Protein AF-0000000084663552 (afdb_homodimer)

Secondary structure (DSSP, 8-state):
--TTEEES-TT-SEEEEETTTTEEEEE-HHHHHHH-HHHHHHTSTT-STT----TTSPEEEEETTS-HHHHHHHHHHHTT-GGGS-SS--HHHHHHHHHHHHHTT-GGGGHHHHHHTTTT--HHHHHS--HHHHHHHHHHH--/--TTEEES-TT-SEEEEETTTTEEEEE-HHHHHHH-HHHHHHTSTT-STT----TTSPEEEEETTS-HHHHHHHHHHHTT-GGGS-SS--HHHHHHHHHHHHHTT-GGGGHHHHHHHTTT--HHHHHS--HHHHHHHHHHH--

InterPro domains:
  IPR000210 BTB/POZ domain [PF00651] (13-111)
  IPR000210 BTB/POZ domain [PS50097] (12-87)
  IPR000210 BTB/POZ domain [SM00225] (12-121)
  IPR011333 SKP1/BTB/POZ domain superfamily [G3DSA:3.30.710.10] (9-126)
  IPR011333 SKP1/BTB/POZ domain superfamily [SSF54695] (13-111)

Organism: Exserohilum turcicum (strain 28A) (NCBI:txid671987)

Nearest PDB structures (foldseek):
  3hqi-assembly1_A  TM=6.172E-01  e=3.477E-04  Homo sapiens
  2p1q-assembly1_A  TM=5.876E-01  e=6.282E-02  Arabidopsis thaliana
  3m52-assembly1_A  TM=5.667E-01  e=5.918E-02  Homo sapiens
  7kat-assembly1_F  TM=3.211E-01  e=3.873E+00  Saccharomyces cerevisiae BY4741
  3hqi-assembly1_A  TM=6.172E-01  e=4.160E-04  Homo sapiens

Solvent-accessible surface area (backbone atoms only — not comparable to full-atom values): 15600 Å² total; per-residue (Å²): 129,64,98,54,51,46,76,80,25,90,85,30,52,26,29,40,28,23,18,88,83,48,33,31,36,28,31,43,58,66,64,44,33,75,50,10,64,48,43,33,53,56,66,28,88,81,18,65,84,43,52,67,51,49,89,89,50,62,33,70,46,82,34,58,89,41,55,52,69,30,51,44,30,53,52,20,42,64,68,61,36,66,91,52,39,73,60,77,64,50,73,69,51,44,50,45,31,50,53,48,22,60,70,33,52,31,57,68,57,45,33,50,59,36,61,71,41,45,63,72,69,45,71,62,51,74,59,47,81,44,64,64,46,46,49,47,48,47,54,51,61,52,122,128,65,94,54,51,46,76,79,26,90,84,30,51,25,30,41,30,24,18,88,82,48,33,33,35,28,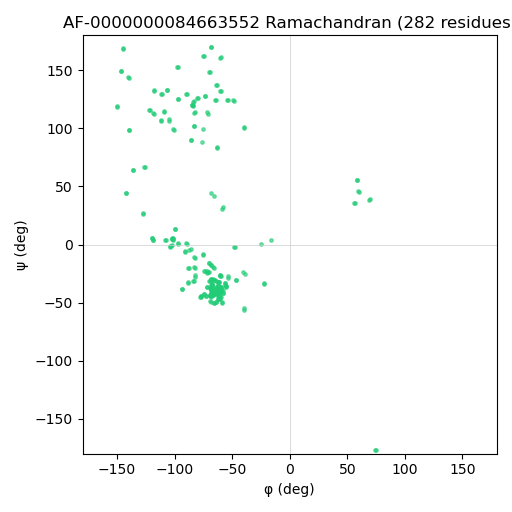30,42,55,66,65,44,34,74,50,10,65,48,42,33,52,57,67,27,89,81,18,66,84,42,52,70,50,49,90,89,52,62,33,71,45,80,33,58,88,42,56,52,70,31,51,43,32,52,52,20,44,62,68,59,37,66,92,53,38,72,61,78,64,50,72,69,51,46,51,46,32,50,53,49,24,60,71,34,52,31,57,68,56,45,35,50,58,35,61,72,42,44,63,72,68,45,71,64,52,74,58,48,84,46,65,64,46,46,50,48,48,47,55,52,60,52,122

Foldseek 3Di:
DPPQEAELDPPAQAWEQAADVRRIYGHHLVLLLVQFVQSVVCCDCPNVQNPVSPVVHRRYDYHHPADPLLVQQQVCLSSVVVVNNDQDDDLVSLVSNLVVCVVRVHLPSCQVSCVVSVNPVPPVQCVPPDVSSVVSCCVSVVD/DPPQEAELDPPAQAWEQAADVRRIYGHHLVLLLVQFVQSVVCCDCPNVQNPVSPVVHRRYDYHHPADPLLVQQQVCLSSVVVVNNDLDDDLVSLVSNLVVCVVRVHLPSCQVSCVVSVNPVPPVQCPPPDVSSVVSCCVSVVD

Radius of gyration: 19.53 Å; Cα contacts (8 Å, |Δi|>4): 468; chains: 2; bounding box: 48×52×44 Å

Sequence (286 aa):
MNANSLVLAPEGDVILVVGGKRFRIHADSLFLKRHSTVFAALLGPNFREGQDLNTSSRKKIPLPNDDPYAMTAICATIYHNFSHIPRNPTTDQVLSIIRHADKYDCYDVLTLPSQVYGWLKSDHLTLGKDPANILAVSYLVRDMNANSLVLAPEGDVILVVGGKRFRIHADSLFLKRHSTVFAALLGPNFREGQDLNTSSRKKIPLPNDDPYAMTAICATIYHNFSHIPRNPTTDQVLSIIRHADKYDCYDVLTLPSQVYGWLKSDHLTLGKDPANILAVSYLVRD

Structure (mmCIF, N/CA/C/O backbone):
data_AF-0000000084663552-model_v1
#
loop_
_entity.id
_entity.type
_entity.pdbx_description
1 polymer 'BTB domain-containing protein'
#
loop_
_atom_site.group_PDB
_atom_site.id
_atom_site.type_symbol
_atom_site.label_atom_id
_atom_site.label_alt_id
_atom_site.label_comp_id
_atom_site.label_asym_id
_atom_site.label_entity_id
_atom_site.label_seq_id
_atom_site.pdbx_PDB_ins_code
_atom_site.Cartn_x
_atom_site.Cartn_y
_atom_site.Cartn_z
_atom_site.occupancy
_atom_site.B_iso_or_equiv
_atom_site.auth_seq_id
_atom_site.auth_comp_id
_atom_site.auth_asym_id
_atom_site.auth_atom_id
_atom_site.pdbx_PDB_model_num
ATOM 1 N N . MET A 1 1 ? -2.205 -19.859 13.047 1 39.88 1 MET A N 1
ATOM 2 C CA . MET A 1 1 ? -2.23 -19.594 11.617 1 39.88 1 MET A CA 1
ATOM 3 C C . MET A 1 1 ? -1.984 -20.875 10.82 1 39.88 1 MET A C 1
ATOM 5 O O . MET A 1 1 ? -1.07 -21.641 11.141 1 39.88 1 MET A O 1
ATOM 9 N N . ASN A 1 2 ? -3 -21.484 10.281 1 52.03 2 ASN A N 1
ATOM 10 C CA . ASN A 1 2 ? -2.855 -22.719 9.5 1 52.03 2 ASN A CA 1
ATOM 11 C C . ASN A 1 2 ? -1.747 -22.594 8.461 1 52.03 2 ASN A C 1
ATOM 13 O O . ASN A 1 2 ? -1.573 -21.531 7.855 1 52.03 2 ASN A O 1
ATOM 17 N N . ALA A 1 3 ? -0.758 -23.469 8.461 1 68.06 3 ALA A N 1
ATOM 18 C CA . ALA A 1 3 ? 0.472 -23.578 7.68 1 68.06 3 ALA A CA 1
ATOM 19 C C . ALA A 1 3 ? 0.196 -23.391 6.191 1 68.06 3 ALA A C 1
ATOM 21 O O . ALA A 1 3 ? 1.101 -23.062 5.422 1 68.06 3 ALA A O 1
ATOM 22 N N . ASN A 1 4 ? -1.113 -23.203 5.883 1 89.94 4 ASN A N 1
ATOM 23 C CA . ASN A 1 4 ? -1.416 -23.156 4.457 1 89.94 4 ASN A CA 1
ATOM 24 C C . ASN A 1 4 ? -2.215 -21.906 4.102 1 89.94 4 ASN A C 1
ATOM 26 O O . ASN A 1 4 ? -3.104 -21.953 3.248 1 89.94 4 ASN A O 1
ATOM 30 N N . SER A 1 5 ? -1.983 -20.859 4.98 1 95.88 5 SER A N 1
ATOM 31 C CA . SER A 1 5 ? -2.766 -19.672 4.645 1 95.88 5 SER A CA 1
ATOM 32 C C . SER A 1 5 ? -2.01 -18.391 4.988 1 95.88 5 SER A C 1
ATOM 34 O O . SER A 1 5 ? -1.115 -18.406 5.836 1 95.88 5 SER A O 1
ATOM 36 N N . LEU A 1 6 ? -2.207 -17.328 4.289 1 97.62 6 LEU A N 1
ATOM 37 C CA . LEU A 1 6 ? -1.836 -15.945 4.594 1 97.62 6 LEU A CA 1
ATOM 38 C C . LEU A 1 6 ? -3.07 -15.109 4.914 1 97.62 6 LEU A C 1
ATOM 40 O O . LEU A 1 6 ? -3.943 -14.93 4.062 1 97.62 6 LEU A O 1
ATOM 44 N N . VAL A 1 7 ? -3.102 -14.664 6.195 1 97.5 7 VAL A N 1
ATOM 45 C CA . VAL A 1 7 ? -4.246 -13.852 6.602 1 97.5 7 VAL A CA 1
ATOM 46 C C . VAL A 1 7 ? -3.852 -12.375 6.613 1 97.5 7 VAL A C 1
ATOM 48 O O . VAL A 1 7 ? -3.236 -11.898 7.57 1 97.5 7 VAL A O 1
ATOM 51 N N . LEU A 1 8 ? -4.176 -11.648 5.594 1 97.56 8 LEU A N 1
ATOM 52 C CA . LEU A 1 8 ? -3.912 -10.219 5.488 1 97.56 8 LEU A CA 1
ATOM 53 C C . LEU A 1 8 ? -5.059 -9.414 6.086 1 97.56 8 LEU A C 1
ATOM 55 O O . LEU A 1 8 ? -4.844 -8.312 6.602 1 97.56 8 LEU A O 1
ATOM 59 N N . ALA A 1 9 ? -6.23 -9.977 5.941 1 96.69 9 ALA A N 1
ATOM 60 C CA . ALA A 1 9 ? -7.449 -9.367 6.473 1 96.69 9 ALA A CA 1
ATOM 61 C C . ALA A 1 9 ? -8.367 -10.422 7.082 1 96.69 9 ALA A C 1
ATOM 63 O O . ALA A 1 9 ? -9.125 -11.086 6.367 1 96.69 9 ALA A O 1
ATOM 64 N N . PRO A 1 10 ? -8.352 -10.586 8.328 1 92.31 10 PRO A N 1
ATOM 65 C CA . PRO A 1 10 ? -9.156 -11.617 8.984 1 92.31 10 PRO A CA 1
ATOM 66 C C . PRO A 1 10 ? -10.648 -11.492 8.664 1 92.31 10 PRO A C 1
ATOM 68 O O . PRO A 1 10 ? -11.328 -12.5 8.492 1 92.31 10 PRO A O 1
ATOM 71 N N . GLU A 1 11 ? -11.125 -10.242 8.523 1 90.5 11 GLU A N 1
ATOM 72 C CA . GLU A 1 11 ? -12.531 -10 8.219 1 90.5 11 GLU A CA 1
ATOM 73 C C . GLU A 1 11 ? -12.742 -9.711 6.734 1 90.5 11 GLU A C 1
ATOM 75 O O . GLU A 1 11 ? -13.773 -9.164 6.34 1 90.5 11 GLU A O 1
ATOM 80 N N . GLY A 1 12 ? -11.719 -10 5.98 1 94.69 12 GLY A N 1
ATOM 81 C CA . GLY A 1 12 ? -11.805 -9.734 4.551 1 94.69 12 GLY A CA 1
ATOM 82 C C . GLY A 1 12 ? -12.93 -10.492 3.875 1 94.69 12 GLY A C 1
ATOM 83 O O . GLY A 1 12 ? -13.398 -11.508 4.391 1 94.69 12 GLY A O 1
ATOM 84 N N . ASP A 1 13 ? -13.352 -10.07 2.713 1 95.12 13 ASP A N 1
ATOM 85 C CA . ASP A 1 13 ? -14.516 -10.625 2.037 1 95.12 13 ASP A CA 1
ATOM 86 C C . ASP A 1 13 ? -14.102 -11.57 0.911 1 95.12 13 ASP A C 1
ATOM 88 O O . ASP A 1 13 ? -14.953 -12.102 0.197 1 95.12 13 ASP A O 1
ATOM 92 N N . VAL A 1 14 ? -12.805 -11.828 0.778 1 96.62 14 VAL A N 1
ATOM 93 C CA . VAL A 1 14 ? -12.375 -12.688 -0.318 1 9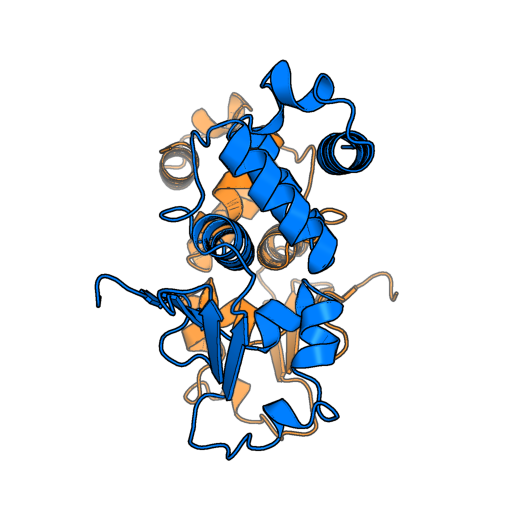6.62 14 VAL A CA 1
ATOM 94 C C . VAL A 1 14 ? -11.266 -13.617 0.162 1 96.62 14 VAL A C 1
ATOM 96 O O . VAL A 1 14 ? -10.453 -13.242 1.013 1 96.62 14 VAL A O 1
ATOM 99 N N . ILE A 1 15 ? -11.258 -14.789 -0.313 1 97 15 ILE A N 1
ATOM 100 C CA . ILE A 1 15 ? -10.164 -15.75 -0.156 1 97 15 ILE A CA 1
ATOM 101 C C . ILE A 1 15 ? -9.656 -16.188 -1.528 1 97 15 ILE A C 1
ATOM 103 O O . ILE A 1 15 ? -10.422 -16.719 -2.338 1 97 15 ILE A O 1
ATOM 107 N N . LEU A 1 16 ? -8.469 -15.875 -1.817 1 97.5 16 LEU A N 1
ATOM 108 C CA . LEU A 1 16 ? -7.816 -16.453 -2.99 1 97.5 16 LEU A CA 1
ATOM 109 C C . LEU A 1 16 ? -7.301 -17.859 -2.697 1 97.5 16 LEU A C 1
ATOM 111 O O . LEU A 1 16 ? -6.613 -18.062 -1.696 1 97.5 16 LEU A O 1
ATOM 115 N N . VAL A 1 17 ? -7.684 -18.781 -3.49 1 97.94 17 VAL A N 1
ATOM 116 C CA . VAL A 1 17 ? -7.199 -20.156 -3.367 1 97.94 17 VAL A CA 1
ATOM 117 C C . VAL A 1 17 ? -6.184 -20.453 -4.473 1 97.94 17 VAL A C 1
ATOM 119 O O . VAL A 1 17 ? -6.559 -20.672 -5.625 1 97.94 17 VAL A O 1
ATOM 122 N N . VAL A 1 18 ? -4.969 -20.516 -4.082 1 98.38 18 VAL A N 1
ATOM 123 C CA . VAL A 1 18 ? -3.883 -20.375 -5.047 1 98.38 18 VAL A CA 1
ATOM 124 C C . VAL A 1 18 ? -3.16 -21.719 -5.211 1 98.38 18 VAL A C 1
ATOM 126 O O . VAL A 1 18 ? -2.77 -22.344 -4.223 1 98.38 18 VAL A O 1
ATOM 129 N N . GLY A 1 19 ? -2.994 -22.125 -6.453 1 97.5 19 GLY A N 1
ATOM 130 C CA . GLY A 1 19 ? -2.125 -23.25 -6.789 1 97.5 19 GLY A CA 1
ATOM 131 C C . GLY A 1 19 ? -2.719 -24.594 -6.422 1 97.5 19 GLY A C 1
ATOM 132 O O . GLY A 1 19 ? -3.859 -24.672 -5.961 1 97.5 19 GLY A O 1
ATOM 133 N N . GLY A 1 20 ? -1.912 -25.625 -6.668 1 94.19 20 GLY A N 1
ATOM 134 C CA . GLY A 1 20 ? -2.332 -27 -6.484 1 94.19 20 GLY A CA 1
ATOM 135 C C . GLY A 1 20 ? -2.572 -27.359 -5.027 1 94.19 20 GLY A C 1
ATOM 136 O O . GLY A 1 20 ? -3.473 -28.141 -4.715 1 94.19 20 GLY A O 1
ATOM 137 N N . LYS A 1 21 ? -1.869 -26.75 -4.148 1 95.12 21 LYS A N 1
ATOM 138 C CA . LYS A 1 21 ? -1.997 -27.062 -2.725 1 95.12 21 LYS A CA 1
ATOM 139 C C . LYS A 1 21 ? -3.078 -26.203 -2.076 1 95.12 21 LYS A C 1
ATOM 141 O O . LYS A 1 21 ? -3.268 -26.234 -0.859 1 95.12 21 LYS A O 1
ATOM 146 N N . ARG A 1 22 ? -3.666 -25.406 -2.855 1 96.62 22 ARG A N 1
ATOM 147 C CA . ARG A 1 22 ? -4.816 -24.609 -2.436 1 96.62 22 ARG A CA 1
ATOM 148 C C . ARG A 1 22 ? -4.453 -23.688 -1.285 1 96.62 22 ARG A C 1
ATOM 150 O O . ARG A 1 22 ? -5.137 -23.656 -0.26 1 96.62 22 ARG A O 1
ATOM 157 N N . PHE A 1 23 ? -3.334 -23.047 -1.407 1 98.12 23 PHE A N 1
ATOM 158 C CA . PHE A 1 23 ? -2.91 -22.016 -0.455 1 98.12 23 PHE A CA 1
ATOM 159 C C . PHE A 1 23 ? -3.92 -20.875 -0.401 1 98.12 23 PHE A C 1
ATOM 161 O O . PHE A 1 23 ? -4.348 -20.375 -1.439 1 98.12 23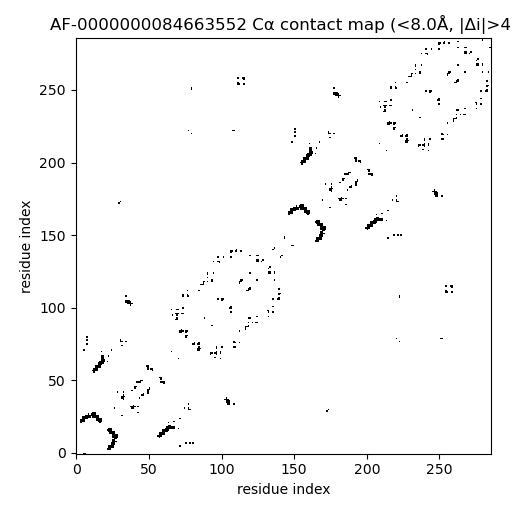 PHE A O 1
ATOM 168 N N . ARG A 1 24 ? -4.301 -20.484 0.806 1 98.12 24 ARG A N 1
ATOM 169 C CA . ARG A 1 24 ? -5.371 -19.5 0.955 1 98.12 24 ARG A CA 1
ATOM 170 C C . ARG A 1 24 ? -4.816 -18.141 1.375 1 98.12 24 ARG A C 1
ATOM 172 O O . ARG A 1 24 ? -3.986 -18.062 2.281 1 98.12 24 ARG A O 1
ATOM 179 N N . ILE A 1 25 ? -5.266 -17.078 0.708 1 98.44 25 ILE A N 1
ATOM 180 C CA . ILE A 1 25 ? -4.957 -15.711 1.074 1 98.44 25 ILE A CA 1
ATOM 181 C C . ILE A 1 25 ? -6.246 -14.961 1.418 1 98.44 25 ILE A C 1
ATOM 183 O O . ILE A 1 25 ? -7.102 -14.758 0.555 1 98.44 25 ILE A O 1
ATOM 187 N N . HIS A 1 26 ? -6.332 -14.633 2.66 1 97.81 26 HIS A N 1
ATOM 188 C CA . HIS A 1 26 ? -7.477 -13.859 3.123 1 97.81 26 HIS A CA 1
ATOM 189 C C . HIS A 1 26 ? -7.254 -12.367 2.904 1 97.81 26 HIS A C 1
ATOM 191 O O . HIS A 1 26 ? -6.285 -11.797 3.414 1 97.81 26 HIS A O 1
ATOM 197 N N . ALA A 1 27 ? -8.125 -11.75 2.117 1 97.94 27 ALA A N 1
ATOM 198 C CA . ALA A 1 27 ? -7.918 -10.359 1.721 1 97.94 27 ALA A CA 1
ATOM 199 C C . ALA A 1 27 ? -9.242 -9.609 1.616 1 97.94 27 ALA A C 1
ATOM 201 O O . ALA A 1 27 ? -10.312 -10.203 1.775 1 97.94 27 ALA A O 1
ATOM 202 N N . ASP A 1 28 ? -9.219 -8.297 1.5 1 96.94 28 ASP A N 1
ATOM 203 C CA . ASP A 1 28 ? -10.352 -7.457 1.141 1 96.94 28 ASP A CA 1
ATOM 204 C C . ASP A 1 28 ? -10.445 -7.273 -0.373 1 96.94 28 ASP A C 1
ATOM 206 O O . ASP A 1 28 ? -9.461 -6.902 -1.02 1 96.94 28 ASP A O 1
ATOM 210 N N . SER A 1 29 ? -11.602 -7.512 -0.929 1 96.5 29 SER A N 1
ATOM 211 C CA . SER A 1 29 ? -11.766 -7.348 -2.369 1 96.5 29 SER A CA 1
ATOM 212 C C . SER A 1 29 ? -11.383 -5.941 -2.812 1 96.5 29 SER A C 1
ATOM 214 O O . SER A 1 29 ? -10.797 -5.762 -3.885 1 96.5 29 SER A O 1
ATOM 216 N N . LEU A 1 30 ? -11.633 -4.969 -1.954 1 96.19 30 LEU A N 1
ATOM 217 C CA . LEU A 1 30 ? -11.375 -3.574 -2.305 1 96.19 30 LEU A CA 1
ATOM 218 C C . LEU A 1 30 ? -9.883 -3.33 -2.51 1 96.19 30 LEU A C 1
ATOM 220 O O . LEU A 1 30 ? -9.492 -2.6 -3.424 1 96.19 30 LEU A O 1
ATOM 224 N N . PHE A 1 31 ? -9.008 -3.906 -1.716 1 97.81 31 PHE A N 1
ATOM 225 C CA . PHE A 1 31 ? -7.566 -3.781 -1.872 1 97.81 31 PHE A CA 1
ATOM 226 C C . PHE A 1 31 ? -7.117 -4.336 -3.219 1 97.81 31 PHE A C 1
ATOM 228 O O . PHE A 1 31 ? -6.324 -3.705 -3.922 1 97.81 31 PHE A O 1
ATOM 235 N N . LEU A 1 32 ? -7.66 -5.453 -3.523 1 97.81 32 LEU A N 1
ATOM 236 C CA . LEU A 1 32 ? -7.27 -6.117 -4.762 1 97.81 32 LEU A CA 1
ATOM 237 C C . LEU A 1 32 ? -7.773 -5.348 -5.977 1 97.81 32 LEU A C 1
ATOM 239 O O . LEU A 1 32 ? -7.027 -5.125 -6.93 1 97.81 32 LEU A O 1
ATOM 243 N N . LYS A 1 33 ? -9.008 -4.887 -5.914 1 96.69 33 LYS A N 1
ATOM 244 C CA . LYS A 1 33 ? -9.609 -4.172 -7.035 1 96.69 33 LYS A CA 1
ATOM 245 C C . LYS A 1 33 ? -8.891 -2.857 -7.309 1 96.69 33 LYS A C 1
ATOM 247 O O . LYS A 1 33 ? -8.781 -2.43 -8.461 1 96.69 33 LYS A O 1
ATOM 252 N N . ARG A 1 34 ? -8.352 -2.252 -6.305 1 96.44 34 ARG A N 1
ATOM 253 C CA . ARG A 1 34 ? -7.707 -0.949 -6.441 1 96.44 34 ARG A CA 1
ATOM 254 C C . ARG A 1 34 ? -6.352 -1.076 -7.133 1 96.44 34 ARG A C 1
ATOM 256 O O . ARG A 1 34 ? -5.879 -0.128 -7.762 1 96.44 34 ARG A O 1
ATOM 263 N N . HIS A 1 35 ? -5.797 -2.266 -7.059 1 97.25 35 HIS A N 1
ATOM 264 C CA . HIS A 1 35 ? -4.414 -2.373 -7.504 1 97.25 35 HIS A CA 1
ATOM 265 C C . HIS A 1 35 ? -4.285 -3.336 -8.68 1 97.25 35 HIS A C 1
ATOM 267 O O . HIS A 1 35 ? -3.182 -3.566 -9.18 1 97.25 35 HIS A O 1
ATOM 273 N N . SER A 1 36 ? -5.375 -3.83 -9.133 1 97.44 36 SER A N 1
ATOM 274 C CA . SER A 1 36 ? -5.367 -4.781 -10.242 1 97.44 36 SER A CA 1
ATOM 275 C C . SER A 1 36 ? -6.645 -4.672 -11.07 1 97.44 36 SER A C 1
ATOM 277 O O . SER A 1 36 ? -7.738 -4.941 -10.57 1 97.44 36 SER A O 1
ATOM 279 N N . THR A 1 37 ? -6.531 -4.348 -12.344 1 96.69 37 THR A N 1
ATOM 280 C CA . THR A 1 37 ? -7.703 -4.301 -13.211 1 96.69 37 THR A CA 1
ATOM 281 C C . THR A 1 37 ? -8.297 -5.691 -13.406 1 96.69 37 THR A C 1
ATOM 283 O O . THR A 1 37 ? -9.5 -5.84 -13.602 1 96.69 37 THR A O 1
ATOM 286 N N . VAL A 1 38 ? -7.426 -6.668 -13.344 1 96.94 38 VAL A N 1
ATOM 287 C CA . VAL A 1 38 ? -7.863 -8.055 -13.484 1 96.94 38 VAL A CA 1
ATOM 288 C C . VAL A 1 38 ? -8.688 -8.461 -12.266 1 96.94 38 VAL A C 1
ATOM 290 O O . VAL A 1 38 ? -9.781 -9.008 -12.406 1 96.94 38 VAL A O 1
ATOM 293 N N . PHE A 1 39 ? -8.25 -8.133 -11.086 1 96.62 39 PHE A N 1
ATOM 294 C CA . PHE A 1 39 ? -9.039 -8.414 -9.898 1 96.62 39 PHE A CA 1
ATOM 295 C C . PHE A 1 39 ? -10.305 -7.562 -9.867 1 96.62 39 PHE A C 1
ATOM 297 O O . PHE A 1 39 ? -11.344 -8.008 -9.383 1 96.62 39 PHE A O 1
ATOM 304 N N . ALA A 1 40 ? -10.203 -6.312 -10.391 1 95.5 40 ALA A N 1
ATOM 305 C CA . ALA A 1 40 ? -11.406 -5.48 -10.469 1 95.5 40 ALA A CA 1
ATOM 306 C C . ALA A 1 40 ? -12.477 -6.145 -11.336 1 95.5 40 ALA A C 1
ATOM 308 O O . ALA A 1 40 ? -13.664 -6.113 -11 1 95.5 40 ALA A O 1
ATOM 309 N N . ALA A 1 41 ? -12.055 -6.785 -12.375 1 93.62 41 ALA A N 1
ATOM 310 C CA . ALA A 1 41 ? -12.977 -7.48 -13.266 1 93.62 41 ALA A CA 1
ATOM 311 C C . ALA A 1 41 ? -13.492 -8.766 -12.625 1 93.62 41 ALA A C 1
ATOM 313 O O . ALA A 1 41 ? -14.688 -9.055 -12.664 1 93.62 41 ALA A O 1
ATOM 314 N N . LEU A 1 42 ? -12.586 -9.57 -11.938 1 90.94 42 LEU A N 1
ATOM 315 C CA . LEU A 1 42 ? -12.914 -10.859 -11.344 1 90.94 42 LEU A CA 1
ATOM 316 C C . LEU A 1 42 ? -13.852 -10.68 -10.156 1 90.94 42 LEU A C 1
ATOM 318 O O . LEU A 1 42 ? -14.68 -11.547 -9.875 1 90.94 42 LEU A O 1
ATOM 322 N N . LEU A 1 43 ? -13.734 -9.547 -9.477 1 91.25 43 LEU A N 1
ATOM 323 C CA . LEU A 1 43 ? -14.477 -9.312 -8.242 1 91.25 43 LEU A CA 1
ATOM 324 C C . LEU A 1 43 ? -15.594 -8.297 -8.461 1 91.25 43 LEU A C 1
ATOM 326 O O . LEU A 1 43 ? -16.203 -7.836 -7.496 1 91.25 43 LEU A O 1
ATOM 330 N N . GLY A 1 44 ? -15.727 -7.914 -9.617 1 84.75 44 GLY A N 1
ATOM 331 C CA . GLY A 1 44 ? -16.781 -6.977 -9.953 1 84.75 44 GLY A CA 1
ATOM 332 C C . GLY A 1 44 ? -18.156 -7.609 -9.977 1 84.75 44 GLY A C 1
ATOM 333 O O . GLY A 1 44 ? -18.297 -8.828 -9.836 1 84.75 44 GLY A O 1
ATOM 334 N N . PRO A 1 45 ? -19.172 -6.742 -9.906 1 73.31 45 PRO A N 1
ATOM 335 C CA . PRO A 1 45 ? -20.562 -7.195 -9.82 1 73.31 45 PRO A CA 1
ATOM 336 C C . PRO A 1 45 ? -20.938 -8.156 -10.945 1 73.31 45 PRO A C 1
ATOM 338 O O . PRO A 1 45 ? -21.812 -9.008 -10.766 1 73.31 45 PRO A O 1
ATOM 341 N N . ASN A 1 46 ? -20.328 -8.047 -11.953 1 64.5 46 ASN A N 1
ATOM 342 C CA . ASN A 1 46 ? -20.703 -8.867 -13.094 1 64.5 46 ASN A CA 1
ATOM 343 C C . ASN A 1 46 ? -20 -10.219 -13.07 1 64.5 46 ASN A C 1
ATOM 345 O O . ASN A 1 46 ? -20.234 -11.062 -13.945 1 64.5 46 ASN A O 1
ATOM 349 N N . PHE A 1 47 ? -19.203 -10.25 -12.133 1 59.84 47 PHE A N 1
ATOM 350 C CA . PHE A 1 47 ? -18.453 -11.5 -12.172 1 59.84 47 PHE A CA 1
ATOM 351 C C . PHE A 1 47 ? -19.234 -12.625 -11.523 1 59.84 47 PHE A C 1
ATOM 353 O O . PHE A 1 47 ? -19.703 -12.5 -10.391 1 59.84 47 PHE A O 1
ATOM 360 N N . ARG A 1 48 ? -19.828 -13.477 -12.297 1 53 48 ARG A N 1
ATOM 361 C CA . ARG A 1 48 ? -20.641 -14.641 -11.969 1 53 48 ARG A CA 1
ATOM 362 C C . ARG A 1 48 ? -20.062 -15.398 -10.773 1 53 48 ARG A C 1
ATOM 364 O O . ARG A 1 48 ? -20.812 -15.859 -9.906 1 53 48 ARG A O 1
ATOM 371 N N . GLU A 1 49 ? -18.891 -15.734 -10.977 1 50.47 49 GLU A N 1
ATOM 372 C CA . GLU A 1 49 ? -18.344 -16.625 -9.961 1 50.47 49 GLU A CA 1
ATOM 373 C C . GLU A 1 49 ? -18.359 -15.969 -8.586 1 50.47 49 GLU A C 1
ATOM 375 O O . GLU A 1 49 ? -18.453 -16.641 -7.562 1 50.47 49 GLU A O 1
ATOM 380 N N . GLY A 1 50 ? -18.312 -14.578 -8.664 1 47.09 50 GLY A N 1
ATOM 381 C CA . GLY A 1 50 ? -18.328 -13.844 -7.41 1 47.09 50 GLY A CA 1
ATOM 382 C C . GLY A 1 50 ? -19.734 -13.641 -6.859 1 47.09 50 GLY A C 1
ATOM 383 O O . GLY A 1 50 ? -19.906 -12.945 -5.859 1 47.09 50 GLY A O 1
ATOM 384 N N . GLN A 1 51 ? -20.672 -13.953 -7.715 1 45.66 51 GLN A N 1
ATOM 385 C CA . GLN A 1 51 ? -22.031 -13.547 -7.395 1 45.66 51 GLN A CA 1
ATOM 386 C C . GLN A 1 51 ? -22.5 -14.156 -6.074 1 45.66 51 GLN A C 1
ATOM 388 O O . GLN A 1 51 ? -23.469 -13.695 -5.484 1 45.66 51 GLN A O 1
ATOM 393 N N . ASP A 1 52 ? -22.047 -15.336 -5.922 1 46.06 52 ASP A N 1
ATOM 394 C CA . ASP A 1 52 ? -22.703 -15.711 -4.672 1 46.06 52 ASP A CA 1
ATOM 395 C C . ASP A 1 52 ? -22.156 -14.891 -3.504 1 46.06 52 ASP A C 1
ATOM 397 O O . ASP A 1 52 ? -21.281 -15.344 -2.773 1 46.06 52 ASP A O 1
ATOM 401 N N . LEU A 1 53 ? -22 -13.578 -3.742 1 46.38 53 LEU A N 1
ATOM 402 C CA . LEU A 1 53 ? -21.656 -12.773 -2.576 1 46.38 53 LEU A CA 1
ATOM 403 C C . LEU A 1 53 ? -22.703 -12.891 -1.488 1 46.38 53 LEU A C 1
ATOM 405 O O . LEU A 1 53 ? -23.609 -12.047 -1.39 1 46.38 53 LEU A O 1
ATOM 409 N N . ASN A 1 54 ? -23.281 -13.852 -1.385 1 44.62 54 ASN A N 1
ATOM 410 C CA . ASN A 1 54 ? -24.078 -13.867 -0.168 1 44.62 54 ASN A CA 1
ATOM 411 C C . ASN A 1 54 ? -23.328 -13.242 1.006 1 44.62 54 ASN A C 1
ATOM 413 O O . ASN A 1 54 ? -22.172 -13.57 1.26 1 44.62 54 ASN A O 1
ATOM 417 N N . THR A 1 55 ? -23.578 -11.953 1.407 1 48.88 55 THR A N 1
ATOM 418 C CA . THR A 1 55 ? -23.109 -11 2.398 1 48.88 55 THR A CA 1
ATOM 419 C C . THR A 1 55 ? -22.453 -11.719 3.574 1 48.88 55 THR A C 1
ATOM 421 O O . THR A 1 55 ? -21.5 -11.211 4.164 1 48.88 55 THR A O 1
ATOM 424 N N . SER A 1 56 ? -22.953 -12.93 3.912 1 56.44 56 SER A N 1
ATOM 425 C CA . SER A 1 56 ? -22.484 -13.594 5.125 1 56.44 56 SER A CA 1
ATOM 426 C C . SER A 1 56 ? -21.234 -14.438 4.848 1 56.44 56 SER A C 1
ATOM 428 O O . SER A 1 56 ? -20.406 -14.648 5.738 1 56.44 56 SER A O 1
ATOM 430 N N . SER A 1 57 ? -20.938 -14.844 3.502 1 71.25 57 SER A N 1
ATOM 431 C CA . SER A 1 57 ? -19.844 -15.789 3.295 1 71.25 57 SER A CA 1
ATOM 432 C C . SER A 1 57 ? -18.734 -15.172 2.443 1 71.25 57 SER A C 1
ATOM 434 O O . SER A 1 57 ? -19.016 -14.367 1.552 1 71.25 57 SER A O 1
ATOM 436 N N . ARG A 1 58 ? -17.516 -15.273 2.777 1 87.75 58 ARG A N 1
ATOM 437 C CA . ARG A 1 58 ? -16.312 -14.859 2.045 1 87.75 58 ARG A CA 1
ATOM 438 C C . ARG A 1 58 ? -16.297 -15.484 0.653 1 87.75 58 ARG A C 1
ATOM 440 O O . ARG A 1 58 ? -16.562 -16.672 0.492 1 87.75 58 ARG A O 1
ATOM 447 N N . LYS A 1 59 ? -16.188 -14.617 -0.442 1 91.88 59 LYS A N 1
ATOM 448 C CA . LYS A 1 59 ? -16.047 -15.086 -1.818 1 91.88 59 LYS A CA 1
ATOM 449 C C . LYS A 1 59 ? -14.719 -15.828 -2.008 1 91.88 59 LYS A C 1
ATOM 451 O O . LYS A 1 59 ? -13.664 -15.328 -1.621 1 91.88 59 LYS A O 1
ATOM 456 N N . LYS A 1 60 ? -14.773 -17.062 -2.48 1 93.69 60 LYS A N 1
ATOM 457 C CA . LYS A 1 60 ? -13.57 -17.828 -2.795 1 93.69 60 LYS A CA 1
ATOM 458 C C . LYS A 1 60 ? -13.242 -17.734 -4.281 1 93.69 60 LYS A C 1
ATOM 460 O O . LYS A 1 60 ? -14.102 -17.969 -5.133 1 93.69 60 LYS A O 1
ATOM 465 N N . ILE A 1 61 ? -12.062 -17.328 -4.648 1 95.62 61 ILE A N 1
ATOM 466 C CA . ILE A 1 61 ? -11.594 -17.219 -6.023 1 95.62 61 ILE A CA 1
ATOM 467 C C . ILE A 1 61 ? -10.5 -18.25 -6.281 1 95.62 61 ILE A C 1
ATOM 469 O O . ILE A 1 61 ? -9.375 -18.094 -5.805 1 95.62 61 ILE A O 1
ATOM 473 N N . PRO A 1 62 ? -10.797 -19.281 -7.023 1 96.06 62 PRO A N 1
ATOM 474 C CA . PRO A 1 62 ? -9.773 -20.281 -7.348 1 96.06 62 PRO A CA 1
ATOM 475 C C . PRO A 1 62 ? -8.758 -19.766 -8.375 1 96.06 62 PRO A C 1
ATOM 477 O O . PRO A 1 62 ? -9.141 -19.219 -9.406 1 96.06 62 PRO A O 1
ATOM 480 N N . LEU A 1 63 ? -7.539 -19.875 -8.062 1 97.69 63 LEU A N 1
ATOM 481 C CA . LEU A 1 63 ? -6.418 -19.578 -8.945 1 97.69 63 LEU A CA 1
ATOM 482 C C . LEU A 1 63 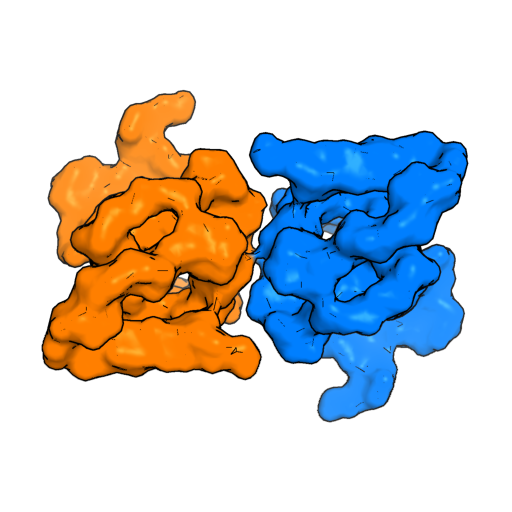? -5.457 -20.75 -9.023 1 97.69 63 LEU A C 1
ATOM 484 O O . LEU A 1 63 ? -4.289 -20.641 -8.648 1 97.69 63 LEU A O 1
ATOM 488 N N . PRO A 1 64 ? -5.945 -21.812 -9.602 1 97.19 64 PRO A N 1
ATOM 489 C CA . PRO A 1 64 ? -5.203 -23.078 -9.516 1 97.19 64 PRO A CA 1
ATOM 490 C C . PRO A 1 64 ? -3.869 -23.031 -10.258 1 97.19 64 PRO A C 1
ATOM 492 O O . PRO A 1 64 ? -2.951 -23.781 -9.93 1 97.19 64 PRO A O 1
ATOM 495 N N . ASN A 1 65 ? -3.662 -22.094 -11.203 1 97.12 65 ASN A N 1
ATOM 496 C CA . ASN A 1 65 ? -2.455 -22.078 -12.023 1 97.12 65 ASN A CA 1
ATOM 497 C C . ASN A 1 65 ? -1.472 -21.016 -11.539 1 97.12 65 ASN A C 1
ATOM 499 O O . ASN A 1 65 ? -0.437 -20.781 -12.172 1 97.12 65 ASN A O 1
ATOM 503 N N . ASP A 1 66 ? -1.848 -20.422 -10.438 1 98.19 66 ASP A N 1
ATOM 504 C CA . ASP A 1 66 ? -0.977 -19.359 -9.953 1 98.19 66 ASP A CA 1
ATOM 505 C C . ASP A 1 66 ? -0.024 -19.875 -8.875 1 98.19 66 ASP A C 1
ATOM 507 O O . ASP A 1 66 ? -0.314 -20.859 -8.203 1 98.19 66 ASP A O 1
ATOM 511 N N . ASP A 1 67 ? 1.094 -19.25 -8.758 1 98.12 67 ASP A N 1
ATOM 512 C CA . ASP A 1 67 ? 2.162 -19.578 -7.812 1 98.12 67 ASP A CA 1
ATOM 513 C C . ASP A 1 67 ? 1.908 -18.938 -6.453 1 98.12 67 ASP A C 1
ATOM 515 O O . ASP A 1 67 ? 1.881 -17.703 -6.336 1 98.12 67 ASP A O 1
ATOM 519 N N . PRO A 1 68 ? 1.79 -19.766 -5.402 1 98.12 68 PRO A N 1
ATOM 520 C CA . PRO A 1 68 ? 1.515 -19.203 -4.078 1 98.12 68 PRO A CA 1
ATOM 521 C C . PRO A 1 68 ? 2.6 -18.234 -3.609 1 98.12 68 PRO A C 1
ATOM 523 O O . PRO A 1 68 ? 2.305 -17.25 -2.92 1 98.12 68 PRO A O 1
ATOM 526 N N . TYR A 1 69 ? 3.83 -18.516 -3.926 1 97.88 69 TYR A N 1
ATOM 527 C CA . TYR A 1 69 ? 4.926 -17.641 -3.518 1 97.88 69 TYR A CA 1
ATOM 528 C C . TYR A 1 69 ? 4.781 -16.25 -4.133 1 97.88 69 TYR A C 1
ATOM 530 O O . TYR A 1 69 ? 4.855 -15.25 -3.43 1 97.88 69 TYR A O 1
ATOM 538 N N . ALA A 1 70 ? 4.504 -16.172 -5.41 1 97.56 70 ALA A N 1
ATOM 539 C CA . ALA A 1 70 ? 4.375 -14.914 -6.141 1 97.56 70 ALA A CA 1
ATOM 540 C C . ALA A 1 70 ? 3.145 -14.133 -5.68 1 97.56 70 ALA A C 1
ATOM 542 O O . ALA A 1 70 ? 3.215 -12.922 -5.453 1 97.56 70 ALA A O 1
ATOM 543 N N . MET A 1 71 ? 2.07 -14.891 -5.523 1 98.56 71 MET A N 1
ATOM 544 C CA . MET A 1 71 ? 0.832 -14.234 -5.117 1 98.56 71 MET A CA 1
ATOM 545 C C . MET A 1 71 ? 0.939 -13.711 -3.688 1 98.56 71 MET A C 1
ATOM 547 O O . MET A 1 71 ? 0.399 -12.648 -3.369 1 98.56 71 MET A O 1
ATOM 551 N N . THR A 1 72 ? 1.647 -14.453 -2.848 1 98.38 72 THR A N 1
ATOM 552 C CA . THR A 1 72 ? 1.911 -13.977 -1.494 1 98.38 72 THR A CA 1
ATOM 553 C C . THR A 1 72 ? 2.701 -12.672 -1.522 1 98.38 72 THR A C 1
ATOM 555 O O . THR A 1 72 ? 2.332 -11.703 -0.854 1 98.38 72 THR A O 1
ATOM 558 N N . ALA A 1 73 ? 3.734 -12.617 -2.311 1 97.88 73 ALA A N 1
ATOM 559 C CA . ALA A 1 73 ? 4.57 -11.422 -2.408 1 97.88 73 ALA A CA 1
ATOM 560 C C . ALA A 1 73 ? 3.762 -10.219 -2.885 1 97.88 73 ALA A C 1
ATOM 562 O O . ALA A 1 73 ? 3.848 -9.133 -2.305 1 97.88 73 ALA A O 1
ATOM 563 N N . ILE A 1 74 ? 2.973 -10.438 -3.877 1 98.19 74 ILE A N 1
ATOM 564 C CA . ILE A 1 74 ? 2.18 -9.375 -4.48 1 98.19 74 ILE A CA 1
ATOM 565 C C . ILE A 1 74 ? 1.144 -8.867 -3.477 1 98.19 74 ILE A C 1
ATOM 567 O O . ILE A 1 74 ? 1.053 -7.668 -3.217 1 98.19 74 ILE A O 1
ATOM 571 N N . CYS A 1 75 ? 0.399 -9.781 -2.873 1 98.62 75 CYS A N 1
ATOM 572 C CA . CYS A 1 75 ? -0.641 -9.391 -1.927 1 98.62 75 CYS A CA 1
ATOM 573 C C . CYS A 1 75 ? -0.034 -8.758 -0.68 1 98.62 75 CYS A C 1
ATOM 575 O O . CYS A 1 75 ? -0.567 -7.781 -0.155 1 98.62 75 CYS A O 1
ATOM 577 N N . ALA A 1 76 ? 1.069 -9.352 -0.231 1 98.06 76 ALA A N 1
ATOM 578 C CA . ALA A 1 76 ? 1.741 -8.773 0.929 1 98.06 76 ALA A CA 1
ATOM 579 C C . ALA A 1 76 ? 2.174 -7.332 0.651 1 98.06 76 ALA A C 1
ATOM 581 O O . ALA A 1 76 ? 2.07 -6.469 1.523 1 98.06 76 ALA A O 1
ATOM 582 N N . THR A 1 77 ? 2.641 -7.07 -0.52 1 97.38 77 THR A N 1
ATOM 583 C CA . THR A 1 77 ? 3.064 -5.727 -0.902 1 97.38 77 THR A CA 1
ATOM 584 C C . THR A 1 77 ? 1.87 -4.777 -0.949 1 97.38 77 THR A C 1
ATOM 586 O O . THR A 1 77 ? 1.943 -3.654 -0.445 1 97.38 77 THR A O 1
ATOM 589 N N . ILE A 1 78 ? 0.794 -5.23 -1.515 1 98.06 78 ILE A N 1
ATOM 590 C CA . ILE A 1 78 ? -0.423 -4.426 -1.58 1 98.06 78 ILE A CA 1
ATOM 591 C C . ILE A 1 78 ? -0.829 -3.988 -0.175 1 98.06 78 ILE A C 1
ATOM 593 O O . ILE A 1 78 ? -1.229 -2.842 0.033 1 98.06 78 ILE A O 1
ATOM 597 N N . TYR A 1 79 ? -0.633 -4.805 0.822 1 97.81 79 TYR A N 1
ATOM 598 C CA . TYR A 1 79 ? -1.097 -4.566 2.184 1 97.81 79 TYR A CA 1
ATOM 599 C C . TYR A 1 79 ? 0.014 -3.979 3.045 1 97.81 79 TYR A C 1
ATOM 601 O O . TYR A 1 79 ? -0.168 -3.764 4.246 1 97.81 79 TYR A O 1
ATOM 609 N N . HIS A 1 80 ? 1.19 -3.75 2.482 1 96.12 80 HIS A N 1
ATOM 610 C CA . HIS A 1 80 ? 2.35 -3.309 3.248 1 96.12 80 HIS A CA 1
ATOM 611 C C . HIS A 1 80 ? 2.66 -4.277 4.387 1 96.12 80 HIS A C 1
ATOM 613 O O . HIS A 1 80 ? 2.992 -3.852 5.496 1 96.12 80 HIS A O 1
ATOM 619 N N . ASN A 1 81 ? 2.445 -5.559 4.137 1 95.75 81 ASN A N 1
ATOM 620 C CA . ASN A 1 81 ? 2.805 -6.59 5.102 1 95.75 81 ASN A CA 1
ATOM 621 C C . ASN A 1 81 ? 4.266 -7.012 4.957 1 95.75 81 ASN A C 1
ATOM 623 O O . ASN A 1 81 ? 4.566 -7.988 4.27 1 95.75 81 ASN A O 1
ATOM 627 N N . PHE A 1 82 ? 5.125 -6.406 5.602 1 91.31 82 PHE A N 1
ATOM 628 C CA . PHE A 1 82 ? 6.562 -6.484 5.367 1 91.31 82 PHE A CA 1
ATOM 629 C C . PHE A 1 82 ? 7.102 -7.848 5.777 1 91.31 82 PHE A C 1
ATOM 631 O O . PHE A 1 82 ? 8.125 -8.305 5.25 1 91.31 82 PHE A O 1
ATOM 638 N N . SER A 1 83 ? 6.398 -8.492 6.664 1 93.12 83 SER A N 1
ATOM 639 C CA . SER A 1 83 ? 6.859 -9.797 7.129 1 93.12 83 SER A CA 1
ATOM 640 C C . SER A 1 83 ? 6.773 -10.844 6.02 1 93.12 83 SER A C 1
ATOM 642 O O . SER A 1 83 ? 7.484 -11.844 6.047 1 93.12 83 SER A O 1
ATOM 644 N N . HIS A 1 84 ? 5.965 -10.516 4.957 1 96.06 84 HIS A N 1
ATOM 645 C CA . HIS A 1 84 ? 5.754 -11.531 3.926 1 96.06 84 HIS A CA 1
ATOM 646 C C . HIS A 1 84 ? 6.246 -11.039 2.568 1 96.06 84 HIS A C 1
ATOM 648 O O . HIS A 1 84 ? 6.051 -11.711 1.554 1 96.06 84 HIS A O 1
ATOM 654 N N . ILE A 1 85 ? 6.859 -9.875 2.551 1 96.44 85 ILE A N 1
ATOM 655 C CA . ILE A 1 85 ? 7.543 -9.43 1.342 1 96.44 85 ILE A CA 1
ATOM 656 C C . ILE A 1 85 ? 8.938 -10.047 1.281 1 96.44 85 ILE A C 1
ATOM 658 O O . ILE A 1 85 ? 9.742 -9.883 2.207 1 96.44 85 ILE A O 1
ATOM 662 N N . PRO A 1 86 ? 9.219 -10.734 0.238 1 95.81 86 PRO A N 1
ATOM 663 C CA . PRO A 1 86 ? 10.516 -11.414 0.184 1 95.81 86 PRO A CA 1
ATOM 664 C C . PRO A 1 86 ? 11.695 -10.445 0.186 1 95.81 86 PRO A C 1
ATOM 666 O O . PRO A 1 86 ? 11.695 -9.477 -0.577 1 95.81 86 PRO A O 1
ATOM 669 N N . ARG A 1 87 ? 12.695 -10.75 0.927 1 93.81 87 ARG A N 1
ATOM 670 C CA . ARG A 1 87 ? 13.867 -9.891 1.038 1 93.81 87 ARG A CA 1
ATOM 671 C C . ARG A 1 87 ? 14.953 -10.305 0.05 1 93.81 87 ARG A C 1
ATOM 673 O O . ARG A 1 87 ? 15.641 -9.453 -0.517 1 93.81 87 ARG A O 1
ATOM 680 N N . ASN A 1 88 ? 15.039 -11.617 -0.078 1 92.38 88 ASN A N 1
ATOM 681 C CA . ASN A 1 88 ? 16.094 -12.164 -0.933 1 92.38 88 ASN A CA 1
ATOM 682 C C . ASN A 1 88 ? 15.555 -13.289 -1.823 1 92.38 88 ASN A C 1
ATOM 684 O O . ASN A 1 88 ? 16.031 -14.422 -1.753 1 92.38 88 ASN A O 1
ATOM 688 N N . PRO A 1 89 ? 14.633 -12.883 -2.684 1 92.88 89 PRO A N 1
ATOM 689 C CA . PRO A 1 89 ? 14.133 -13.914 -3.594 1 92.88 89 PRO A CA 1
ATOM 690 C C . PRO A 1 89 ? 15.172 -14.352 -4.621 1 92.88 89 PRO A C 1
ATOM 692 O O . PRO A 1 89 ? 16.016 -13.555 -5.02 1 92.88 89 PRO A O 1
ATOM 695 N N . THR A 1 90 ? 15.094 -15.594 -5 1 90.62 90 THR A N 1
ATOM 696 C CA . THR A 1 90 ? 15.922 -16.078 -6.102 1 90.62 90 THR A CA 1
ATOM 697 C C . THR A 1 90 ? 15.477 -15.453 -7.422 1 90.62 90 THR A C 1
ATOM 699 O O . THR A 1 90 ? 14.398 -14.852 -7.5 1 90.62 90 THR A O 1
ATOM 702 N N . THR A 1 91 ? 16.266 -15.656 -8.422 1 85.75 91 THR A N 1
ATOM 703 C CA . THR A 1 91 ? 15.938 -15.156 -9.75 1 85.75 91 THR A CA 1
ATOM 704 C C . THR A 1 91 ? 14.625 -15.758 -10.242 1 85.75 91 THR A C 1
ATOM 706 O O . THR A 1 91 ? 13.773 -15.047 -10.773 1 85.75 91 THR A O 1
ATOM 709 N N . ASP A 1 92 ? 14.445 -17.047 -9.984 1 88.5 92 ASP A N 1
ATOM 710 C CA . ASP A 1 92 ? 13.227 -17.734 -10.414 1 88.5 92 ASP A CA 1
ATOM 711 C C . ASP A 1 92 ? 12 -17.172 -9.68 1 88.5 92 ASP A C 1
ATOM 713 O O . ASP A 1 92 ? 10.93 -17.047 -10.273 1 88.5 92 ASP A O 1
ATOM 717 N N . GLN A 1 93 ? 12.188 -16.891 -8.461 1 93 93 GLN A N 1
ATOM 718 C CA . GLN A 1 93 ? 11.109 -16.328 -7.652 1 93 93 GLN A CA 1
ATOM 719 C C . GLN A 1 93 ? 10.734 -14.93 -8.133 1 93 93 GLN A C 1
ATOM 721 O O . GLN A 1 93 ? 9.555 -14.602 -8.242 1 93 93 GLN A O 1
ATOM 726 N N . VAL A 1 94 ? 11.727 -14.141 -8.445 1 92 94 VAL A N 1
ATOM 727 C CA . VAL A 1 94 ? 11.492 -12.789 -8.953 1 92 94 VAL A CA 1
ATOM 728 C C . VAL A 1 94 ? 10.75 -12.859 -10.289 1 92 94 VAL A C 1
ATOM 730 O O . VAL A 1 94 ? 9.789 -12.117 -10.508 1 92 94 VAL A O 1
ATOM 733 N N . LEU A 1 95 ? 11.148 -13.773 -11.102 1 88.81 95 LEU A N 1
ATOM 734 C CA . LEU A 1 95 ? 10.5 -13.93 -12.398 1 88.81 95 LEU A CA 1
ATOM 735 C C . LEU A 1 95 ? 9.047 -14.344 -12.227 1 88.81 95 LEU A C 1
ATOM 737 O O . LEU A 1 95 ? 8.172 -13.844 -12.945 1 88.81 95 LEU A O 1
ATOM 741 N N . SER A 1 96 ? 8.812 -15.188 -11.305 1 92.88 96 SER A N 1
ATOM 742 C CA . SER A 1 96 ? 7.441 -15.594 -11.023 1 92.88 96 SER A CA 1
ATOM 743 C C . SER A 1 96 ? 6.602 -14.422 -10.539 1 92.88 96 SER A C 1
ATOM 745 O O . SER A 1 96 ? 5.461 -14.242 -10.969 1 92.88 96 SER A O 1
ATOM 747 N N . ILE A 1 97 ? 7.168 -13.617 -9.703 1 95.38 97 ILE A N 1
ATOM 748 C CA . ILE A 1 97 ? 6.477 -12.445 -9.18 1 95.38 97 ILE A CA 1
ATOM 749 C C . ILE A 1 97 ? 6.152 -11.477 -10.32 1 95.38 97 ILE A C 1
ATOM 751 O O . ILE A 1 97 ? 5.02 -11.008 -10.438 1 95.38 97 ILE A O 1
ATOM 755 N N . ILE A 1 98 ? 7.082 -11.297 -11.188 1 91 98 ILE A N 1
ATOM 756 C CA . ILE A 1 98 ? 6.922 -10.359 -12.297 1 91 98 ILE A CA 1
ATOM 757 C C . ILE A 1 98 ? 5.844 -10.875 -13.25 1 91 98 ILE A C 1
ATOM 759 O O . ILE A 1 98 ? 4.996 -10.109 -13.703 1 91 98 ILE A O 1
ATOM 763 N N . ARG A 1 99 ? 5.871 -12.102 -13.523 1 92.06 99 ARG A N 1
ATOM 764 C CA . ARG A 1 99 ? 4.883 -12.711 -14.406 1 92.06 99 ARG A CA 1
ATOM 765 C C . ARG A 1 99 ? 3.475 -12.555 -13.844 1 92.06 99 ARG A C 1
ATOM 767 O O . ARG A 1 99 ? 2.533 -12.25 -14.578 1 92.06 99 ARG A O 1
ATOM 774 N N . HIS A 1 100 ? 3.35 -12.742 -12.594 1 96.19 100 HIS A N 1
ATOM 775 C CA . HIS A 1 100 ? 2.041 -12.602 -11.969 1 96.19 100 HIS A CA 1
ATOM 776 C C . HIS A 1 100 ? 1.614 -11.141 -11.898 1 96.19 100 HIS A C 1
ATOM 778 O O . HIS A 1 100 ? 0.427 -10.828 -12.023 1 96.19 100 HIS A O 1
ATOM 784 N N . ALA A 1 101 ? 2.561 -10.281 -11.664 1 95.12 101 ALA A N 1
ATOM 785 C CA . ALA A 1 101 ? 2.24 -8.852 -11.703 1 95.12 101 ALA A CA 1
ATOM 786 C C . ALA A 1 101 ? 1.744 -8.438 -13.086 1 95.12 101 ALA A C 1
ATOM 788 O O . ALA A 1 101 ? 0.846 -7.602 -13.203 1 95.12 101 ALA A O 1
ATOM 789 N N . ASP A 1 102 ? 2.359 -9 -14.086 1 91.75 102 ASP A N 1
ATOM 790 C CA . ASP A 1 102 ? 1.907 -8.766 -15.453 1 91.75 102 ASP A CA 1
ATOM 791 C C . ASP A 1 102 ? 0.497 -9.312 -15.664 1 91.75 102 ASP A C 1
ATOM 793 O O . ASP A 1 102 ? -0.37 -8.617 -16.203 1 91.75 102 ASP A O 1
ATOM 797 N N . LYS A 1 103 ? 0.312 -10.5 -15.266 1 95.31 103 LYS A N 1
ATOM 798 C CA . LYS A 1 103 ? -0.97 -11.18 -15.422 1 95.31 103 LYS A CA 1
ATOM 799 C C . LYS A 1 103 ? -2.092 -10.398 -14.742 1 95.31 103 LYS A C 1
ATOM 801 O O . LYS A 1 103 ? -3.188 -10.273 -15.289 1 95.31 103 LYS A O 1
ATOM 806 N N . TYR A 1 104 ? -1.804 -9.891 -13.594 1 96.88 104 TYR A N 1
ATOM 807 C CA . TYR A 1 104 ? -2.844 -9.25 -12.797 1 96.88 104 TYR A CA 1
ATOM 808 C C . TYR A 1 104 ? -2.768 -7.734 -12.914 1 96.88 104 TYR A C 1
ATOM 810 O O . TYR A 1 104 ? -3.477 -7.016 -12.203 1 96.88 104 TYR A O 1
ATOM 818 N N . ASP A 1 105 ? -1.887 -7.238 -13.734 1 94.69 105 ASP A N 1
ATOM 819 C CA . ASP A 1 105 ? -1.778 -5.812 -14.031 1 94.69 105 ASP A CA 1
ATOM 820 C C . ASP A 1 105 ? -1.528 -5.008 -12.758 1 94.69 105 ASP A C 1
ATOM 822 O O . ASP A 1 105 ? -2.273 -4.074 -12.453 1 94.69 105 ASP A O 1
ATOM 826 N N . CYS A 1 106 ? -0.47 -5.379 -12.039 1 94.75 106 CYS A N 1
ATOM 827 C CA . CYS A 1 106 ? -0.216 -4.691 -10.781 1 94.75 106 CYS A CA 1
ATOM 828 C C . CYS A 1 106 ? 1.278 -4.48 -10.562 1 94.75 106 CYS A C 1
ATOM 830 O O . CYS A 1 106 ? 1.771 -4.602 -9.445 1 94.75 106 CYS A O 1
ATOM 832 N N . TYR A 1 107 ? 1.992 -4.055 -11.57 1 90.5 107 TYR A N 1
ATOM 833 C CA . TYR A 1 107 ? 3.43 -3.822 -11.492 1 90.5 107 TYR A CA 1
ATOM 834 C C . TYR A 1 107 ? 3.748 -2.727 -10.477 1 90.5 107 TYR A C 1
ATOM 836 O O . TYR A 1 107 ? 4.766 -2.791 -9.781 1 90.5 107 TYR A O 1
ATOM 844 N N . ASP A 1 108 ? 2.877 -1.871 -10.398 1 90.5 108 ASP A N 1
ATOM 845 C CA . ASP A 1 108 ? 3.172 -0.645 -9.656 1 90.5 108 ASP A CA 1
ATOM 846 C C . ASP A 1 108 ? 3.455 -0.941 -8.188 1 90.5 108 ASP A C 1
ATOM 848 O O . ASP A 1 108 ? 4.32 -0.31 -7.578 1 90.5 108 ASP A O 1
ATOM 852 N N . VAL A 1 109 ? 2.762 -1.924 -7.676 1 94.38 109 VAL A N 1
ATOM 853 C CA . VAL A 1 109 ? 2.9 -2.164 -6.242 1 94.38 109 VAL A CA 1
ATOM 854 C C . VAL A 1 109 ? 4.285 -2.73 -5.945 1 94.38 109 VAL A C 1
ATOM 856 O O . VAL A 1 109 ? 4.754 -2.68 -4.805 1 94.38 109 VAL A O 1
ATOM 859 N N . LEU A 1 110 ? 5 -3.213 -6.957 1 93.19 110 LEU A N 1
ATOM 860 C CA . LEU A 1 110 ? 6.285 -3.873 -6.75 1 93.19 110 LEU A CA 1
ATOM 861 C C . LEU A 1 110 ? 7.43 -2.871 -6.82 1 93.19 110 LEU A C 1
ATOM 863 O O . LEU A 1 110 ? 8.57 -3.193 -6.465 1 93.19 110 LEU A O 1
ATOM 867 N N . THR A 1 111 ? 7.156 -1.688 -7.148 1 90.69 111 THR A N 1
ATOM 868 C CA . THR A 1 111 ? 8.18 -0.687 -7.418 1 90.69 111 THR A CA 1
ATOM 869 C C . THR A 1 111 ? 9.07 -0.486 -6.195 1 90.69 111 THR A C 1
ATOM 871 O O . THR A 1 111 ? 10.297 -0.639 -6.277 1 90.69 111 THR A O 1
ATOM 874 N N . LEU A 1 112 ? 8.539 -0.282 -5.074 1 91.5 112 LEU 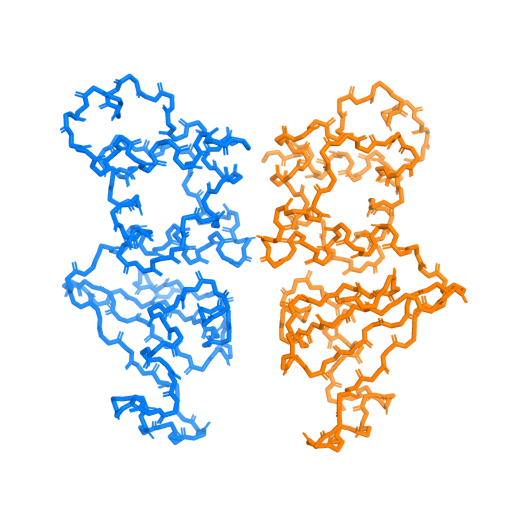A N 1
ATOM 875 C CA . LEU A 1 112 ? 9.336 0.082 -3.906 1 91.5 112 LEU A CA 1
ATOM 876 C C . LEU A 1 112 ? 10.039 -1.14 -3.328 1 91.5 112 LEU A C 1
ATOM 878 O O . LEU A 1 112 ? 11.25 -1.101 -3.074 1 91.5 112 LEU A O 1
ATOM 882 N N . PRO A 1 113 ? 9.367 -2.25 -3.182 1 92.75 113 PRO A N 1
ATOM 883 C CA . PRO A 1 113 ? 10.094 -3.387 -2.611 1 92.75 113 PRO A CA 1
ATOM 884 C C . PRO A 1 113 ? 11.188 -3.908 -3.533 1 92.75 113 PRO A C 1
ATOM 886 O O . PRO A 1 113 ? 12.242 -4.352 -3.061 1 92.75 113 PRO A O 1
ATOM 889 N N . SER A 1 114 ? 10.93 -3.873 -4.836 1 90.94 114 SER A N 1
ATOM 890 C CA . SER A 1 114 ? 11.961 -4.336 -5.758 1 90.94 114 SER A CA 1
ATOM 891 C C . SER A 1 114 ? 13.219 -3.484 -5.648 1 90.94 114 SER A C 1
ATOM 893 O O . SER A 1 114 ? 14.336 -3.992 -5.801 1 90.94 114 SER A O 1
ATOM 895 N N . GLN A 1 115 ? 13.078 -2.23 -5.352 1 88.94 115 GLN A N 1
ATOM 896 C CA . GLN A 1 115 ? 14.219 -1.324 -5.207 1 88.94 115 GLN A CA 1
ATOM 897 C C . GLN A 1 115 ? 14.914 -1.527 -3.863 1 88.94 115 GLN A C 1
ATOM 899 O O . GLN A 1 115 ? 16.141 -1.647 -3.805 1 88.94 115 GLN A O 1
ATOM 904 N N . VAL A 1 116 ? 14.164 -1.629 -2.881 1 90.25 116 VAL A N 1
ATOM 905 C CA . VAL A 1 116 ? 14.719 -1.733 -1.537 1 90.25 116 VAL A CA 1
ATOM 906 C C . VAL A 1 116 ? 15.445 -3.068 -1.38 1 90.25 116 VAL A C 1
ATOM 908 O O . VAL A 1 116 ? 16.547 -3.123 -0.823 1 90.25 116 VAL A O 1
ATOM 911 N N . TYR A 1 117 ? 14.875 -4.098 -1.965 1 90.56 117 TYR A N 1
ATOM 912 C CA . TYR A 1 117 ? 15.414 -5.426 -1.712 1 90.56 117 TYR A CA 1
ATOM 913 C C . TYR A 1 117 ? 16.25 -5.914 -2.896 1 90.56 117 TYR A C 1
ATOM 915 O O . TYR A 1 117 ? 16.734 -7.047 -2.9 1 90.56 117 TYR A O 1
ATOM 923 N N . GLY A 1 118 ? 16.328 -5.129 -3.91 1 88.25 118 GLY A N 1
ATOM 924 C CA . GLY A 1 118 ? 17.234 -5.41 -5.016 1 88.25 118 GLY A CA 1
ATOM 925 C C . GLY A 1 118 ? 16.812 -6.605 -5.844 1 88.25 118 GLY A C 1
ATOM 926 O O . GLY A 1 118 ? 17.625 -7.445 -6.211 1 88.25 118 GLY A O 1
ATOM 927 N N . TRP A 1 119 ? 15.531 -6.73 -6.051 1 87.38 119 TRP A N 1
ATOM 928 C CA . TRP A 1 119 ? 15.008 -7.867 -6.797 1 87.38 119 TRP A CA 1
ATOM 929 C C . TRP A 1 119 ? 15.562 -7.898 -8.211 1 87.38 119 TRP A C 1
ATOM 931 O O . TRP A 1 119 ? 15.734 -8.969 -8.797 1 87.38 119 TRP A O 1
ATOM 941 N N . LEU A 1 120 ? 15.922 -6.73 -8.727 1 79.25 120 LEU A N 1
ATOM 942 C CA . LEU A 1 120 ? 16.25 -6.648 -10.148 1 79.25 120 LEU A CA 1
ATOM 943 C C . LEU A 1 120 ? 17.766 -6.559 -10.344 1 79.25 120 LEU A C 1
ATOM 945 O O . LEU A 1 120 ? 18.234 -6.418 -11.477 1 79.25 120 LEU A O 1
ATOM 949 N N . LYS A 1 121 ? 18.531 -6.535 -9.312 1 74.38 121 LYS A N 1
ATOM 950 C CA . LYS A 1 121 ? 19.984 -6.418 -9.438 1 74.38 121 LYS A CA 1
ATOM 951 C C . LYS A 1 121 ? 20.609 -7.734 -9.891 1 74.38 121 LYS A C 1
ATOM 953 O O . LYS A 1 121 ? 21.781 -7.777 -10.258 1 74.38 121 LYS A O 1
ATOM 958 N N . SER A 1 122 ? 19.797 -8.703 -9.914 1 60.03 122 SER A N 1
ATOM 959 C CA . SER A 1 122 ? 20.406 -9.961 -10.336 1 60.03 122 SER A CA 1
ATOM 960 C C . SER A 1 122 ? 20.734 -9.953 -11.828 1 60.03 122 SER A C 1
ATOM 962 O O . SER A 1 122 ? 19.906 -9.523 -12.641 1 60.03 122 SER A O 1
ATOM 964 N N . ASP A 1 123 ? 21.953 -10 -12.203 1 58.22 123 ASP A N 1
ATOM 965 C CA . ASP A 1 123 ? 22.453 -10.078 -13.57 1 58.22 123 ASP A CA 1
ATOM 966 C C . ASP A 1 123 ? 21.609 -11.023 -14.414 1 58.22 123 ASP A C 1
ATOM 968 O O . ASP A 1 123 ? 21.5 -10.844 -15.633 1 58.22 123 ASP A O 1
ATOM 972 N N . HIS A 1 124 ? 20.953 -11.922 -13.805 1 58.34 124 HIS A N 1
ATOM 973 C CA . HIS A 1 124 ? 20.266 -12.977 -14.539 1 58.34 124 HIS A CA 1
ATOM 974 C C . HIS A 1 124 ? 18.906 -12.516 -15.023 1 58.34 124 HIS A C 1
ATOM 976 O O . HIS A 1 124 ? 18.344 -13.109 -15.945 1 58.34 124 HIS A O 1
ATOM 982 N N . LEU A 1 125 ? 18.375 -11.508 -14.453 1 61.28 125 LEU A N 1
ATOM 983 C CA . LEU A 1 125 ? 17.047 -11.047 -14.875 1 61.28 125 LEU A CA 1
ATOM 984 C C . LEU A 1 125 ? 17.125 -10.359 -16.234 1 61.28 125 LEU A C 1
ATOM 986 O O . LEU A 1 125 ? 16.188 -10.461 -17.031 1 61.28 125 LEU A O 1
ATOM 990 N N . THR A 1 126 ? 18.125 -9.516 -16.391 1 57 126 THR A N 1
ATOM 991 C CA . THR A 1 126 ? 18.281 -8.805 -17.656 1 57 126 THR A CA 1
ATOM 992 C C . THR A 1 126 ? 18.75 -9.75 -18.766 1 57 126 THR A C 1
ATOM 994 O O . THR A 1 126 ? 18.5 -9.5 -19.938 1 57 126 THR A O 1
ATOM 997 N N . LEU A 1 127 ? 19.312 -10.719 -18.25 1 51.25 127 LEU A N 1
ATOM 998 C CA . LEU A 1 127 ? 19.938 -11.555 -19.266 1 51.25 127 LEU A CA 1
ATOM 999 C C . LEU A 1 127 ? 18.922 -12.523 -19.875 1 51.25 127 LEU A C 1
ATOM 1001 O O . LEU A 1 127 ? 19.109 -13.039 -20.969 1 51.25 127 LEU A O 1
ATOM 1005 N N . GLY A 1 128 ? 17.984 -12.891 -19 1 53.22 128 GLY A N 1
ATOM 1006 C CA . GLY A 1 128 ? 17.109 -13.922 -19.531 1 53.22 128 GLY A CA 1
ATOM 1007 C C . GLY A 1 128 ? 16.094 -13.383 -20.516 1 53.22 128 GLY A C 1
ATOM 1008 O O . GLY A 1 128 ? 15.68 -12.227 -20.422 1 53.22 128 GLY A O 1
ATOM 1009 N N . LYS A 1 129 ? 16.375 -13.273 -21.906 1 57.53 129 LYS A N 1
ATOM 1010 C CA . LYS A 1 129 ? 15.859 -12.922 -23.219 1 57.53 129 LYS A CA 1
ATOM 1011 C C . LYS A 1 129 ? 14.336 -12.852 -23.219 1 57.53 129 LYS A C 1
ATOM 1013 O O . LYS A 1 129 ? 13.703 -12.82 -24.266 1 57.53 129 LYS A O 1
ATOM 1018 N N . ASP A 1 130 ? 13.695 -13.039 -22.047 1 61.53 130 ASP A N 1
ATOM 1019 C CA . ASP A 1 130 ? 12.25 -12.953 -22.203 1 61.53 130 ASP A CA 1
ATOM 1020 C C . ASP A 1 130 ? 11.781 -11.5 -22.203 1 61.53 130 ASP A C 1
ATOM 1022 O O . ASP A 1 130 ? 12.023 -10.766 -21.25 1 61.53 130 ASP A O 1
ATOM 1026 N N . PRO A 1 131 ? 11.297 -11.109 -23.312 1 64.56 131 PRO A N 1
ATOM 1027 C CA . PRO A 1 131 ? 10.852 -9.727 -23.469 1 64.56 131 PRO A CA 1
ATOM 1028 C C . PRO A 1 131 ? 9.984 -9.242 -22.312 1 64.56 131 PRO A C 1
ATOM 1030 O O . PRO A 1 131 ? 10.078 -8.078 -21.906 1 64.56 131 PRO A O 1
ATOM 1033 N N . ALA A 1 132 ? 9.297 -10.156 -21.75 1 63.41 132 ALA A N 1
ATOM 1034 C CA . ALA A 1 132 ? 8.445 -9.773 -20.625 1 63.41 132 ALA A CA 1
ATOM 1035 C C . ALA A 1 132 ? 9.281 -9.375 -19.422 1 63.41 132 ALA A C 1
ATOM 1037 O O . ALA A 1 132 ? 8.938 -8.445 -18.688 1 63.41 132 ALA A O 1
ATOM 1038 N N . ASN A 1 133 ? 10.297 -10.062 -19.234 1 68.75 133 ASN A N 1
ATOM 1039 C CA . ASN A 1 133 ? 11.203 -9.742 -18.141 1 68.75 133 ASN A CA 1
ATOM 1040 C C . ASN A 1 133 ? 11.844 -8.367 -18.328 1 68.75 133 ASN A C 1
ATOM 1042 O O . ASN A 1 133 ? 11.953 -7.59 -17.391 1 68.75 133 ASN A O 1
ATOM 1046 N N . ILE A 1 134 ? 12.109 -8.211 -19.609 1 68.12 134 ILE A N 1
ATOM 1047 C CA . ILE A 1 134 ? 12.766 -6.941 -19.906 1 68.12 134 ILE A CA 1
ATOM 1048 C C . ILE A 1 134 ? 11.797 -5.785 -19.672 1 68.12 134 ILE A C 1
ATOM 1050 O O . ILE A 1 134 ? 12.164 -4.777 -19.062 1 68.12 134 ILE A O 1
ATOM 1054 N N . LEU A 1 135 ? 10.633 -5.996 -20.078 1 69.69 135 LEU A N 1
ATOM 1055 C CA . LEU A 1 135 ? 9.641 -4.941 -19.906 1 69.69 135 LEU A CA 1
ATOM 1056 C C . LEU A 1 135 ? 9.352 -4.695 -18.438 1 69.69 135 LEU A C 1
ATOM 1058 O O . LEU A 1 135 ? 9.242 -3.545 -18 1 69.69 135 LEU A O 1
ATOM 1062 N N . ALA A 1 136 ? 9.25 -5.781 -17.797 1 70.06 136 ALA A N 1
ATOM 1063 C CA . ALA A 1 136 ? 8.969 -5.668 -16.359 1 70.06 136 ALA A CA 1
ATOM 1064 C C . ALA A 1 136 ? 10.094 -4.945 -15.633 1 70.06 136 ALA A C 1
ATOM 1066 O O . ALA A 1 136 ? 9.844 -4.062 -14.812 1 70.06 136 ALA A O 1
ATOM 1067 N N . VAL A 1 137 ? 11.258 -5.379 -16.047 1 69.88 137 VAL A N 1
ATOM 1068 C CA . VAL A 1 137 ? 12.422 -4.727 -15.453 1 69.88 137 VAL A CA 1
ATOM 1069 C C . VAL A 1 137 ? 12.414 -3.242 -15.812 1 69.88 137 VAL A C 1
ATOM 1071 O O . VAL A 1 137 ? 12.664 -2.391 -14.953 1 69.88 137 VAL A O 1
ATOM 1074 N N . SER A 1 138 ? 11.953 -3.033 -17.016 1 70.75 138 SER A N 1
ATOM 1075 C CA . SER A 1 138 ? 11.922 -1.641 -17.453 1 70.75 138 SER A CA 1
ATOM 1076 C C . SER A 1 138 ? 10.867 -0.846 -16.688 1 70.75 138 SER A C 1
ATOM 1078 O O . SER A 1 138 ? 11.086 0.32 -16.359 1 70.75 138 SER A O 1
ATOM 1080 N N . TYR A 1 139 ? 9.852 -1.483 -16.453 1 70.12 139 TYR A N 1
ATOM 1081 C CA . TYR A 1 139 ? 8.773 -0.818 -15.734 1 70.12 139 TYR A CA 1
ATOM 1082 C C . TYR A 1 139 ? 9.164 -0.562 -14.281 1 70.12 139 TYR A C 1
ATOM 1084 O O . TYR A 1 139 ? 8.883 0.509 -13.734 1 70.12 139 TYR A O 1
ATOM 1092 N N . LEU A 1 140 ? 9.641 -1.591 -13.758 1 69.5 140 LEU A N 1
ATOM 1093 C CA . LEU A 1 140 ? 9.977 -1.513 -12.336 1 69.5 140 LEU A CA 1
ATOM 1094 C C . LEU A 1 140 ? 11.188 -0.609 -12.109 1 69.5 140 LEU A C 1
ATOM 1096 O O . LEU A 1 140 ? 11.281 0.055 -11.078 1 69.5 140 LEU A O 1
ATOM 1100 N N . VAL A 1 141 ? 12.07 -0.63 -13.156 1 59.81 141 VAL A N 1
ATOM 1101 C CA . VAL A 1 141 ? 13.266 0.195 -13.039 1 59.81 141 VAL A CA 1
ATOM 1102 C C . VAL A 1 141 ? 12.945 1.636 -13.422 1 59.81 141 VAL A C 1
ATOM 1104 O O . VAL A 1 141 ? 13.625 2.568 -12.992 1 59.81 141 VAL A O 1
ATOM 1107 N N . ARG A 1 142 ? 11.938 1.73 -14.289 1 54.31 142 ARG A N 1
ATOM 1108 C CA . ARG A 1 142 ? 11.641 3.09 -14.734 1 54.31 142 ARG A CA 1
ATOM 1109 C C . ARG A 1 142 ? 11.18 3.957 -13.562 1 54.31 142 ARG A C 1
ATOM 1111 O O . ARG A 1 142 ? 10.297 3.564 -12.805 1 54.31 142 ARG A O 1
ATOM 1118 N N . ASP A 1 143 ? 12.07 4.492 -12.805 1 47.94 143 ASP A N 1
ATOM 1119 C CA . ASP A 1 143 ? 11.805 5.516 -11.797 1 47.94 143 ASP A CA 1
ATOM 1120 C C . ASP A 1 143 ? 10.727 6.484 -12.273 1 47.94 143 ASP A C 1
ATOM 1122 O O . ASP A 1 143 ? 10.695 6.867 -13.445 1 47.94 143 ASP A O 1
ATOM 1126 N N . MET B 1 1 ? -9.195 17.766 -11.906 1 39.88 1 MET B N 1
ATOM 1127 C CA . MET B 1 1 ? -8.859 17.547 -10.508 1 39.88 1 MET B CA 1
ATOM 1128 C C . MET B 1 1 ? -8.727 18.859 -9.758 1 39.88 1 MET B C 1
ATOM 1130 O O . MET B 1 1 ? -8.086 19.797 -10.234 1 39.88 1 MET B O 1
ATOM 1134 N N . ASN B 1 2 ? -9.719 19.266 -8.992 1 51.56 2 ASN B N 1
ATOM 1135 C CA . ASN B 1 2 ? -9.688 20.516 -8.234 1 51.56 2 ASN B CA 1
ATOM 1136 C C . ASN B 1 2 ? -8.391 20.656 -7.445 1 51.56 2 ASN B C 1
ATOM 1138 O O . ASN B 1 2 ? -7.863 19.672 -6.926 1 51.56 2 ASN B O 1
ATOM 1142 N N . ALA B 1 3 ? -7.641 21.719 -7.613 1 66.88 3 ALA B N 1
ATOM 1143 C CA . ALA B 1 3 ? -6.328 22.125 -7.109 1 66.88 3 ALA B CA 1
ATOM 1144 C C . ALA B 1 3 ? -6.238 21.922 -5.598 1 66.88 3 ALA B C 1
ATOM 1146 O O . ALA B 1 3 ? -5.145 21.828 -5.039 1 66.88 3 ALA B O 1
ATOM 1147 N N . ASN B 1 4 ? -7.383 21.469 -5.051 1 89.69 4 ASN B N 1
ATOM 1148 C CA . ASN B 1 4 ? -7.359 21.391 -3.592 1 89.69 4 ASN B CA 1
ATOM 1149 C C . ASN B 1 4 ? -7.77 20 -3.102 1 89.69 4 ASN B C 1
ATOM 1151 O O . ASN B 1 4 ? -8.445 19.875 -2.08 1 89.69 4 ASN B O 1
ATOM 1155 N N . SER B 1 5 ? -7.5 19 -4.039 1 95.81 5 SER B N 1
ATOM 1156 C CA . SER B 1 5 ? -7.91 17.688 -3.57 1 95.81 5 SER B CA 1
ATOM 1157 C C . SER B 1 5 ? -6.977 16.594 -4.086 1 95.81 5 SER B C 1
ATOM 1159 O O . SER B 1 5 ? -6.297 16.781 -5.098 1 95.81 5 SER B O 1
ATOM 1161 N N . LEU B 1 6 ? -6.777 15.539 -3.389 1 97.62 6 LEU B N 1
ATOM 1162 C CA . LEU B 1 6 ? -6.176 14.273 -3.791 1 97.62 6 LEU B CA 1
ATOM 1163 C C . LEU B 1 6 ? -7.23 13.172 -3.867 1 97.62 6 LEU B C 1
ATOM 1165 O O . LEU B 1 6 ? -7.852 12.828 -2.857 1 97.62 6 LEU B O 1
ATOM 1169 N N . VAL B 1 7 ? -7.43 12.703 -5.129 1 97.44 7 VAL B N 1
ATOM 1170 C CA . VAL B 1 7 ? -8.414 11.648 -5.309 1 97.44 7 VAL B CA 1
ATOM 1171 C C . VAL B 1 7 ? -7.711 10.297 -5.43 1 97.44 7 VAL B C 1
ATOM 1173 O O . VAL B 1 7 ? -7.211 9.945 -6.5 1 97.44 7 VAL B O 1
ATOM 1176 N N . LEU B 1 8 ? -7.652 9.555 -4.375 1 97.5 8 LEU B N 1
ATOM 1177 C CA . LEU B 1 8 ? -7.055 8.219 -4.355 1 97.5 8 LEU B CA 1
ATOM 1178 C C . LEU B 1 8 ? -8.086 7.156 -4.719 1 97.5 8 LEU B C 1
ATOM 1180 O O . LEU B 1 8 ? -7.738 6.117 -5.285 1 97.5 8 LEU B O 1
ATOM 1184 N N . ALA B 1 9 ? -9.305 7.445 -4.332 1 96.62 9 ALA B N 1
ATOM 1185 C CA . ALA B 1 9 ? -10.438 6.562 -4.613 1 96.62 9 ALA B CA 1
ATOM 1186 C C . ALA B 1 9 ? -11.672 7.363 -4.996 1 96.62 9 ALA B C 1
ATOM 1188 O O . ALA B 1 9 ? -12.391 7.863 -4.129 1 96.62 9 ALA B O 1
ATOM 1189 N N . PRO B 1 10 ? -11.938 7.492 -6.211 1 92.19 10 PRO B N 1
ATOM 1190 C CA . PRO B 1 10 ? -13.07 8.297 -6.668 1 92.19 10 PRO B CA 1
ATOM 1191 C C . PRO B 1 10 ? -14.398 7.859 -6.043 1 92.19 10 PRO B C 1
ATOM 1193 O O . PRO B 1 10 ? -15.242 8.695 -5.719 1 92.19 10 PRO B O 1
ATOM 1196 N N . GLU B 1 11 ? -14.547 6.543 -5.828 1 90.44 11 GLU B N 1
ATOM 1197 C CA . GLU B 1 11 ? -15.766 6.008 -5.246 1 90.44 11 GLU B CA 1
ATOM 1198 C C . GLU B 1 11 ? -15.594 5.723 -3.756 1 90.44 11 GLU B C 1
ATOM 1200 O O . GLU B 1 11 ? -16.375 4.973 -3.164 1 90.44 11 GLU B O 1
ATOM 1205 N N . GLY B 1 12 ? -14.523 6.242 -3.225 1 94.69 12 GLY B N 1
ATOM 1206 C CA . GLY B 1 12 ? -14.258 6.004 -1.815 1 94.69 12 GLY B CA 1
ATOM 1207 C C . GLY B 1 12 ? -15.359 6.508 -0.904 1 94.69 12 GLY B C 1
ATOM 1208 O O . GLY B 1 12 ? -16.141 7.387 -1.287 1 94.69 12 GLY B O 1
ATOM 1209 N N . ASP B 1 13 ? -15.422 6.031 0.306 1 95.12 13 ASP B N 1
ATOM 1210 C CA . ASP B 1 13 ? -16.516 6.328 1.221 1 95.12 13 ASP B CA 1
ATOM 1211 C C . ASP B 1 13 ? -16.109 7.371 2.256 1 95.12 13 ASP B C 1
ATOM 1213 O O . ASP B 1 13 ? -16.891 7.719 3.141 1 95.12 13 ASP B O 1
ATOM 1217 N N . VAL B 1 14 ? -14.906 7.91 2.133 1 96.62 14 VAL B N 1
ATOM 1218 C CA . VAL B 1 14 ? -14.461 8.875 3.133 1 96.62 14 VAL B CA 1
ATOM 1219 C C . VAL B 1 14 ? -13.719 10.016 2.451 1 96.62 14 VAL B C 1
ATOM 1221 O O . VAL B 1 14 ? -13.031 9.812 1.445 1 96.62 14 VAL B O 1
ATOM 1224 N N . ILE B 1 15 ? -13.883 11.18 2.93 1 97 15 ILE B N 1
ATOM 1225 C CA . ILE B 1 15 ? -13.094 12.352 2.57 1 97 15 ILE B CA 1
ATOM 1226 C C . ILE B 1 15 ? -12.422 12.922 3.816 1 97 15 ILE B C 1
ATOM 1228 O O . ILE B 1 15 ? -13.102 13.297 4.777 1 97 15 ILE B O 1
ATOM 1232 N N . LEU B 1 16 ? -11.156 12.898 3.85 1 97.5 16 LEU B N 1
ATOM 1233 C CA . LEU B 1 16 ? -10.422 13.633 4.875 1 97.5 16 LEU B CA 1
ATOM 1234 C C . LEU B 1 16 ? -10.305 15.109 4.508 1 97.5 16 LEU B C 1
ATOM 1236 O O . LEU B 1 16 ? -9.914 15.445 3.389 1 97.5 16 LEU B O 1
ATOM 1240 N N . VAL B 1 17 ? -10.719 15.961 5.395 1 97.94 17 VAL B N 1
ATOM 1241 C CA . VAL B 1 17 ? -10.594 17.406 5.199 1 97.94 17 VAL B CA 1
ATOM 1242 C C . VAL B 1 17 ? -9.469 17.938 6.074 1 97.94 17 VAL B C 1
ATOM 1244 O O . VAL B 1 17 ? -9.641 18.109 7.285 1 97.94 17 VAL B O 1
ATOM 1247 N N . VAL B 1 18 ? -8.398 18.281 5.438 1 98.38 18 VAL B N 1
ATOM 1248 C CA . VAL B 1 18 ? -7.137 18.422 6.156 1 98.38 18 VAL B CA 1
ATOM 1249 C C . VAL B 1 18 ? -6.715 19.891 6.195 1 98.38 18 VAL B C 1
ATOM 1251 O O . VAL B 1 18 ? -6.691 20.562 5.164 1 98.38 18 VAL B O 1
ATOM 1254 N N . GLY B 1 19 ? -6.391 20.359 7.391 1 97.5 19 GLY B N 1
ATOM 1255 C CA . GLY B 1 19 ? -5.746 21.656 7.562 1 97.5 19 GLY B CA 1
ATOM 1256 C C . GLY B 1 19 ? -6.691 22.828 7.367 1 97.5 19 GLY B C 1
ATOM 1257 O O . GLY B 1 19 ? -7.891 22.625 7.16 1 97.5 19 GLY B O 1
ATOM 1258 N N . GLY B 1 20 ? -6.098 24 7.449 1 94.31 20 GLY B N 1
ATOM 1259 C CA . GLY B 1 20 ? -6.848 25.25 7.387 1 94.31 20 GLY B CA 1
ATOM 1260 C C . GLY B 1 20 ? -7.457 25.516 6.023 1 94.31 20 GLY B C 1
ATOM 1261 O O . GLY B 1 20 ? -8.555 26.078 5.922 1 94.31 20 GLY B O 1
ATOM 1262 N N . LYS B 1 21 ? -6.844 25.047 4.992 1 95.19 21 LYS B N 1
ATOM 1263 C CA . LYS B 1 21 ? -7.328 25.281 3.633 1 95.19 21 LYS B CA 1
ATOM 1264 C C . LYS B 1 21 ? -8.297 24.172 3.203 1 95.19 21 LYS B C 1
ATOM 1266 O O . LYS B 1 21 ? -8.734 24.141 2.053 1 95.19 21 LYS B O 1
ATOM 1271 N N . ARG B 1 22 ? -8.523 23.297 4.078 1 96.69 22 ARG B N 1
ATOM 1272 C CA . ARG B 1 22 ? -9.523 22.25 3.889 1 96.69 22 ARG B CA 1
ATOM 1273 C C . ARG B 1 22 ? -9.203 21.406 2.666 1 96.69 22 ARG B C 1
ATOM 1275 O O . ARG B 1 22 ? -10.055 21.203 1.802 1 96.69 22 ARG B O 1
ATOM 1282 N N . PHE B 1 23 ? -7.961 21.016 2.533 1 98.12 23 PHE B N 1
ATOM 1283 C CA . PHE B 1 23 ? -7.523 20.094 1.492 1 98.12 23 PHE B CA 1
ATOM 1284 C C . PHE B 1 23 ? -8.242 18.75 1.623 1 98.12 23 PHE B C 1
ATOM 1286 O O . PHE B 1 23 ? -8.32 18.188 2.717 1 98.12 23 PHE B O 1
ATOM 1293 N N . ARG B 1 24 ? -8.766 18.25 0.511 1 98.12 24 ARG B N 1
ATOM 1294 C CA . ARG B 1 24 ? -9.602 17.047 0.567 1 98.12 24 ARG B CA 1
ATOM 1295 C C . ARG B 1 24 ? -8.859 15.836 0.014 1 98.12 24 ARG B C 1
ATOM 1297 O O . ARG B 1 24 ? -8.242 15.914 -1.05 1 98.12 24 ARG B O 1
ATOM 1304 N N . ILE B 1 25 ? -8.906 14.727 0.741 1 98.44 25 ILE B N 1
ATOM 1305 C CA . ILE B 1 25 ? -8.375 13.445 0.292 1 98.44 25 ILE B CA 1
ATOM 1306 C C . ILE B 1 25 ? -9.5 12.422 0.206 1 98.44 25 ILE B C 1
ATOM 1308 O O . ILE B 1 25 ? -10.094 12.055 1.224 1 98.44 25 ILE B O 1
ATOM 1312 N N . HIS B 1 26 ? -9.773 12.047 -0.998 1 97.81 26 HIS B N 1
ATOM 1313 C CA . HIS B 1 26 ? -10.781 11.023 -1.231 1 97.81 26 HIS B CA 1
ATOM 1314 C C . HIS B 1 26 ? -10.188 9.625 -1.091 1 97.81 26 HIS B C 1
ATOM 1316 O O . HIS B 1 26 ? -9.242 9.273 -1.802 1 97.81 26 HIS B O 1
ATOM 1322 N N . ALA B 1 27 ? -10.719 8.852 -0.151 1 97.94 27 ALA B N 1
ATOM 1323 C CA . ALA B 1 27 ? -10.117 7.555 0.167 1 97.94 27 ALA B CA 1
ATOM 1324 C C . ALA B 1 27 ? -11.195 6.531 0.527 1 97.94 27 ALA B C 1
ATOM 1326 O O . ALA B 1 27 ? -12.375 6.859 0.591 1 97.94 27 ALA B O 1
ATOM 1327 N N . ASP B 1 28 ? -10.852 5.27 0.621 1 96.94 28 ASP B N 1
ATOM 1328 C CA . ASP B 1 28 ? -11.664 4.203 1.188 1 96.94 28 ASP B CA 1
ATOM 1329 C C . ASP B 1 28 ? -11.406 4.043 2.684 1 96.94 28 ASP B C 1
ATOM 1331 O O . ASP B 1 28 ? -10.25 3.92 3.107 1 96.94 28 ASP B O 1
ATOM 1335 N N . SER B 1 29 ? -12.445 4.023 3.463 1 96.5 29 SER B N 1
ATOM 1336 C CA . SER B 1 29 ? -12.273 3.859 4.902 1 96.5 29 SER B CA 1
ATOM 1337 C C . SER B 1 29 ? -11.5 2.586 5.223 1 96.5 29 SER B C 1
ATOM 1339 O O . SER B 1 29 ? -10.688 2.566 6.148 1 96.5 29 SER B O 1
ATOM 1341 N N . LEU B 1 30 ? -11.695 1.566 4.406 1 96.19 30 LEU B N 1
ATOM 1342 C CA . LEU B 1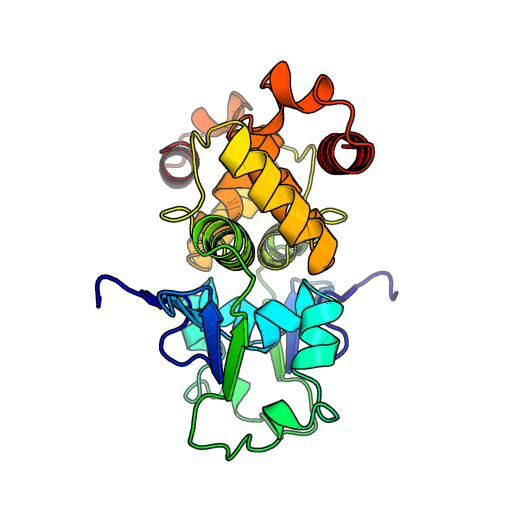 30 ? -11.07 0.276 4.668 1 96.19 30 LEU B CA 1
ATOM 1343 C C . LEU B 1 30 ? -9.555 0.378 4.555 1 96.19 30 LEU B C 1
ATOM 1345 O O . LEU B 1 30 ? -8.828 -0.222 5.352 1 96.19 30 LEU B O 1
ATOM 1349 N N . PHE B 1 31 ? -9.008 1.117 3.609 1 97.81 31 PHE B N 1
ATOM 1350 C CA . PHE B 1 31 ? -7.57 1.325 3.459 1 97.81 31 PHE B CA 1
ATOM 1351 C C . PHE B 1 31 ? -6.988 2.002 4.695 1 97.81 31 PHE B C 1
ATOM 1353 O O . PHE B 1 31 ? -5.949 1.585 5.207 1 97.81 31 PHE B O 1
ATOM 1360 N N . LEU B 1 32 ? -7.699 2.98 5.125 1 97.81 32 LEU B N 1
ATOM 1361 C CA . LEU B 1 32 ? -7.223 3.75 6.27 1 97.81 32 LEU B CA 1
ATOM 1362 C C . LEU B 1 32 ? -7.277 2.918 7.543 1 97.81 32 LEU B C 1
ATOM 1364 O O . LEU B 1 32 ? -6.316 2.893 8.312 1 97.81 32 LEU B O 1
ATOM 1368 N N . LYS B 1 33 ? -8.359 2.186 7.742 1 96.69 33 LYS B N 1
ATOM 1369 C CA . LYS B 1 33 ? -8.547 1.385 8.945 1 96.69 33 LYS B CA 1
ATOM 1370 C C . LYS B 1 33 ? -7.504 0.272 9.039 1 96.69 33 LYS B C 1
ATOM 1372 O O . LYS B 1 33 ? -7.062 -0.088 10.133 1 96.69 33 LYS B O 1
ATOM 1377 N N . ARG B 1 34 ? -7.07 -0.225 7.93 1 96.44 34 ARG B N 1
ATOM 1378 C CA . ARG B 1 34 ? -6.137 -1.348 7.898 1 96.44 34 ARG B CA 1
ATOM 1379 C C . ARG B 1 34 ? -4.734 -0.905 8.297 1 96.44 34 ARG B C 1
ATOM 1381 O O . ARG B 1 34 ? -3.943 -1.707 8.797 1 96.44 34 ARG B O 1
ATOM 1388 N N . HIS B 1 35 ? -4.484 0.385 8.133 1 97.31 35 HIS B N 1
ATOM 1389 C CA . HIS B 1 35 ? -3.096 0.81 8.281 1 97.31 35 HIS B CA 1
ATOM 1390 C C . HIS B 1 35 ? -2.945 1.809 9.422 1 97.31 35 HIS B C 1
ATOM 1392 O O . HIS B 1 35 ? -1.845 2.301 9.68 1 97.31 35 HIS B O 1
ATOM 1398 N N . SER B 1 36 ? -4.004 2.062 10.117 1 97.38 36 SER B N 1
ATOM 1399 C CA . SER B 1 36 ? -3.982 3.02 11.219 1 97.38 36 SER B CA 1
ATOM 1400 C C . SER B 1 36 ? -5 2.65 12.289 1 97.38 36 SER B C 1
ATOM 1402 O O . SER B 1 36 ? -6.207 2.66 12.031 1 97.38 36 SER B O 1
ATOM 1404 N N . THR B 1 37 ? -4.559 2.377 13.5 1 96.69 37 THR B N 1
ATOM 1405 C CA . THR B 1 37 ? -5.477 2.088 14.594 1 96.69 37 THR B CA 1
ATOM 1406 C C . THR B 1 37 ? -6.312 3.318 14.938 1 96.69 37 THR B C 1
ATOM 1408 O O . THR B 1 37 ? -7.457 3.193 15.383 1 96.69 37 THR B O 1
ATOM 1411 N N . VAL B 1 38 ? -5.719 4.465 14.719 1 96.94 38 VAL B N 1
ATOM 1412 C CA . VAL B 1 38 ? -6.418 5.719 14.984 1 96.94 38 VAL B CA 1
ATOM 1413 C C . VAL B 1 38 ? -7.547 5.898 13.969 1 96.94 38 VAL B C 1
ATOM 1415 O O . VAL B 1 38 ? -8.688 6.191 14.352 1 96.94 38 VAL B O 1
ATOM 1418 N N . PHE B 1 39 ? -7.297 5.648 12.711 1 96.62 39 PHE B N 1
ATOM 1419 C CA . PHE B 1 39 ? -8.359 5.719 11.719 1 96.62 39 PHE B CA 1
ATOM 1420 C C . PHE B 1 39 ? -9.375 4.602 11.938 1 96.62 39 PHE B C 1
ATOM 1422 O O . PHE B 1 39 ? -10.57 4.789 11.688 1 96.62 39 PHE B O 1
ATOM 1429 N N . ALA B 1 40 ? -8.898 3.42 12.398 1 95.44 40 ALA B N 1
ATOM 1430 C CA . ALA B 1 40 ? -9.836 2.346 12.711 1 95.44 40 ALA B CA 1
ATOM 1431 C C . ALA B 1 40 ? -10.828 2.773 13.789 1 95.44 40 ALA B C 1
ATOM 1433 O O . ALA B 1 40 ? -12.016 2.467 13.711 1 95.44 40 ALA B O 1
ATOM 1434 N N . ALA B 1 41 ? -10.359 3.52 14.734 1 93.62 41 ALA B N 1
ATOM 1435 C CA . ALA B 1 41 ? -11.211 4.016 15.82 1 93.62 41 ALA B CA 1
ATOM 1436 C C . ALA B 1 41 ? -12.117 5.141 15.328 1 93.62 41 ALA B C 1
ATOM 1438 O O . ALA B 1 41 ? -13.312 5.152 15.625 1 93.62 41 ALA B O 1
ATOM 1439 N N . LEU B 1 42 ? -11.57 6.102 14.492 1 90.88 42 LEU B N 1
ATOM 1440 C CA . LEU B 1 42 ? -12.297 7.27 14.008 1 90.88 42 LEU B CA 1
ATOM 1441 C C . LEU B 1 42 ? -13.398 6.859 13.039 1 90.88 42 LEU B C 1
ATOM 1443 O O . LEU B 1 42 ? -14.438 7.512 12.961 1 90.88 42 LEU B O 1
ATOM 1447 N N . LEU B 1 43 ? -13.18 5.754 12.32 1 91.25 43 LEU B N 1
ATOM 1448 C CA . LEU B 1 43 ? -14.094 5.336 11.266 1 91.25 43 LEU B CA 1
ATOM 1449 C C . LEU B 1 43 ? -14.883 4.102 11.68 1 91.25 43 LEU B C 1
ATOM 1451 O O . LEU B 1 43 ? -15.57 3.492 10.859 1 91.25 43 LEU B O 1
ATOM 1455 N N . GLY B 1 44 ? -14.68 3.73 12.836 1 84.62 44 GLY B N 1
ATOM 1456 C CA . GLY B 1 44 ? -15.406 2.588 13.359 1 84.62 44 GLY B CA 1
ATOM 1457 C C . GLY B 1 44 ? -16.844 2.904 13.695 1 84.62 44 GLY B C 1
ATOM 1458 O O . GLY B 1 44 ? -17.266 4.059 13.609 1 84.62 44 GLY B O 1
ATOM 1459 N N . PRO B 1 45 ? -17.625 1.837 13.812 1 73 45 PRO B N 1
ATOM 1460 C CA . PRO B 1 45 ? -19.078 1.971 14.039 1 73 45 PRO B CA 1
ATOM 1461 C C . PRO B 1 45 ? -19.406 2.857 15.234 1 73 45 PRO B C 1
ATOM 1463 O O . PRO B 1 45 ? -20.469 3.492 15.266 1 73 45 PRO B O 1
ATOM 1466 N N . ASN B 1 46 ? -18.594 2.891 16.109 1 63.62 46 ASN B N 1
ATOM 1467 C CA . ASN B 1 46 ? -18.906 3.639 17.312 1 63.62 46 ASN B CA 1
ATOM 1468 C C . ASN B 1 46 ? -18.547 5.117 17.172 1 63.62 46 ASN B C 1
ATOM 1470 O O . ASN B 1 46 ? -18.766 5.906 18.094 1 63.62 46 ASN B O 1
ATOM 1474 N N . PHE B 1 47 ? -18 5.301 16.094 1 59.44 47 PHE B N 1
ATOM 1475 C CA . PHE B 1 47 ? -17.562 6.688 16 1 59.44 47 PHE B CA 1
ATOM 1476 C C . PHE B 1 47 ? -18.703 7.586 15.539 1 59.44 47 PHE B C 1
ATOM 1478 O O . PHE B 1 47 ? -19.328 7.312 14.516 1 59.44 47 PHE B O 1
ATOM 1485 N N . ARG B 1 48 ? -19.297 8.289 16.422 1 52.31 48 ARG B N 1
ATOM 1486 C CA . ARG B 1 48 ? -20.406 9.234 16.281 1 52.31 48 ARG B CA 1
ATOM 1487 C C . ARG B 1 48 ? -20.25 10.062 15.016 1 52.31 48 ARG B C 1
ATOM 1489 O O . ARG B 1 48 ? -21.25 10.344 14.328 1 52.31 48 ARG B O 1
ATOM 1496 N N . GLU B 1 49 ? -19.156 10.633 14.984 1 50.31 49 GLU B N 1
ATOM 1497 C CA . GLU B 1 49 ? -19.047 11.609 13.898 1 50.31 49 GLU B CA 1
ATOM 1498 C C . GLU B 1 49 ? -19.219 10.938 12.539 1 50.31 49 GLU B C 1
ATOM 1500 O O . GLU B 1 49 ? -19.672 11.57 11.578 1 50.31 49 GLU B O 1
ATOM 1505 N N . GLY B 1 50 ? -18.859 9.57 12.562 1 46.91 50 GLY B N 1
ATOM 1506 C CA . GLY B 1 50 ? -19.016 8.828 11.32 1 46.91 50 GLY B CA 1
ATOM 1507 C C . GLY B 1 50 ? -20.422 8.336 11.086 1 46.91 50 GLY B C 1
ATOM 1508 O O . GLY B 1 50 ? -20.672 7.598 10.125 1 46.91 50 GLY B O 1
ATOM 1509 N N . GLN B 1 51 ? -21.203 8.453 12.133 1 45.69 51 GLN B N 1
ATOM 1510 C CA . GLN B 1 51 ? -22.484 7.766 12.102 1 45.69 51 GLN B CA 1
ATOM 1511 C C . GLN B 1 51 ? -23.328 8.219 10.906 1 45.69 51 GLN B C 1
ATOM 1513 O O . GLN B 1 51 ? -24.281 7.543 10.523 1 45.69 51 GLN B O 1
ATOM 1518 N N . ASP B 1 52 ? -23.219 9.461 10.695 1 46.03 52 ASP B N 1
ATOM 1519 C CA . ASP B 1 52 ? -24.172 9.648 9.609 1 46.03 52 ASP B CA 1
ATOM 1520 C C . ASP B 1 52 ? -23.719 8.93 8.344 1 46.03 52 ASP B C 1
ATOM 1522 O O . ASP B 1 52 ? -23.141 9.555 7.445 1 46.03 52 ASP B O 1
ATOM 1526 N N . LEU B 1 53 ? -23.203 7.703 8.539 1 46.22 53 LEU B N 1
ATOM 1527 C CA . LEU B 1 53 ? -22.906 6.965 7.312 1 46.22 53 LEU B CA 1
ATOM 1528 C C . LEU B 1 53 ? -24.156 6.801 6.461 1 46.22 53 LEU B C 1
ATOM 1530 O O . LEU B 1 53 ? -24.828 5.77 6.535 1 46.22 53 LEU B O 1
ATOM 1534 N N . ASN B 1 54 ? -24.953 7.602 6.473 1 44.38 54 ASN B N 1
ATOM 1535 C CA . ASN B 1 54 ? -25.969 7.398 5.445 1 44.38 54 ASN B CA 1
ATOM 1536 C C . ASN B 1 54 ? -25.344 6.922 4.133 1 44.38 54 ASN B C 1
ATOM 1538 O O . ASN B 1 54 ? -24.344 7.488 3.672 1 44.38 54 ASN B O 1
ATOM 1542 N N . THR B 1 55 ? -25.375 5.605 3.738 1 48.72 55 THR B N 1
ATOM 1543 C CA . THR B 1 55 ? -24.906 4.758 2.646 1 48.72 55 THR B CA 1
ATOM 1544 C C . THR B 1 55 ? -24.656 5.582 1.387 1 48.72 55 THR B C 1
ATOM 1546 O O . THR B 1 55 ? -23.766 5.277 0.605 1 48.72 55 THR B O 1
ATOM 1549 N N . SER B 1 56 ? -25.469 6.645 1.168 1 56.28 56 SER B N 1
ATOM 1550 C CA . SER B 1 56 ? -25.406 7.359 -0.101 1 56.28 56 SER B CA 1
ATOM 1551 C C . SER B 1 56 ? -24.359 8.461 -0.055 1 56.28 56 SER B C 1
ATOM 1553 O O . SER B 1 56 ? -23.781 8.828 -1.086 1 56.28 56 SER B O 1
ATOM 1555 N N . SER B 1 57 ? -23.891 8.977 1.2 1 70.81 57 SER B N 1
ATOM 1556 C CA . SER B 1 57 ? -23.016 10.148 1.205 1 70.81 57 SER B CA 1
ATOM 1557 C C . SER B 1 57 ? -21.656 9.82 1.8 1 70.81 57 SER B C 1
ATOM 1559 O O . SER B 1 57 ? -21.547 9 2.717 1 70.81 57 SER B O 1
ATOM 1561 N N . ARG B 1 58 ? -20.562 10.164 1.226 1 87.62 58 ARG B N 1
ATOM 1562 C CA . ARG B 1 58 ? -19.188 10.047 1.688 1 87.62 58 ARG B CA 1
ATOM 1563 C C . ARG B 1 58 ? -19.016 10.695 3.057 1 87.62 58 ARG B C 1
ATOM 1565 O O . ARG B 1 58 ? -19.516 11.797 3.293 1 87.62 58 ARG B O 1
ATOM 1572 N N . LYS B 1 59 ? -18.5 9.906 4.082 1 91.81 59 LYS B N 1
ATOM 1573 C CA . LYS B 1 59 ? -18.188 10.43 5.406 1 91.81 59 LYS B CA 1
ATOM 1574 C C . LYS B 1 59 ? -17.062 11.461 5.332 1 91.81 59 LYS B C 1
ATOM 1576 O O . LYS B 1 59 ? -16.016 11.203 4.723 1 91.81 59 LYS B O 1
ATOM 1581 N N . LYS B 1 60 ? -17.297 12.656 5.84 1 93.69 60 LYS B N 1
ATOM 1582 C CA . LYS B 1 60 ? -16.25 13.68 5.914 1 93.69 60 LYS B CA 1
ATOM 1583 C C . LYS B 1 60 ? -15.609 13.711 7.297 1 93.69 60 LYS B C 1
ATOM 1585 O O . LYS B 1 60 ? -16.312 13.773 8.312 1 93.69 60 LYS B O 1
ATOM 1590 N N . ILE B 1 61 ? -14.32 13.586 7.402 1 95.62 61 ILE B N 1
ATOM 1591 C CA . ILE B 1 61 ? -13.562 13.617 8.648 1 95.62 61 ILE B CA 1
ATOM 1592 C C . ILE B 1 61 ? -12.703 14.875 8.695 1 95.62 61 ILE B C 1
ATOM 1594 O O . ILE B 1 61 ? -11.688 14.969 7.992 1 95.62 61 ILE B O 1
ATOM 1598 N N . PRO B 1 62 ? -13.062 15.844 9.5 1 96.12 62 PRO B N 1
ATOM 1599 C CA . PRO B 1 62 ? -12.25 17.047 9.617 1 96.12 62 PRO B CA 1
ATOM 1600 C C . PRO B 1 62 ? -10.961 16.812 10.406 1 96.12 62 PRO B C 1
ATOM 1602 O O . PRO B 1 62 ? -10.984 16.219 11.484 1 96.12 62 PRO B O 1
ATOM 1605 N N . LEU B 1 63 ? -9.883 17.172 9.852 1 97.69 63 LEU B N 1
ATOM 1606 C CA . LEU B 1 63 ? -8.562 17.156 10.477 1 97.69 63 LEU B CA 1
ATOM 1607 C C . LEU B 1 63 ? -7.898 18.531 10.383 1 97.69 63 LEU B C 1
ATOM 1609 O O . LEU B 1 63 ? -6.84 18.672 9.766 1 97.69 63 LEU B O 1
ATOM 1613 N N . PRO B 1 64 ? -8.484 19.469 11.07 1 97.19 64 PRO B N 1
ATOM 1614 C CA . PRO B 1 64 ? -8.078 20.859 10.867 1 97.19 64 PRO B CA 1
ATOM 1615 C C . PRO B 1 64 ? -6.645 21.125 11.312 1 97.19 64 PRO B C 1
ATOM 1617 O O . PRO B 1 64 ? -6.008 22.062 10.812 1 97.19 64 PRO B O 1
ATOM 1620 N N . ASN B 1 65 ? -6.051 20.297 12.172 1 97.06 65 ASN B N 1
ATOM 1621 C CA . ASN B 1 65 ? -4.727 20.562 12.719 1 97.06 65 ASN B CA 1
ATOM 1622 C C . ASN B 1 65 ? -3.648 19.734 12.023 1 97.06 65 ASN B C 1
ATOM 1624 O O . ASN B 1 65 ? -2.484 19.766 12.422 1 97.06 65 ASN B O 1
ATOM 1628 N N . ASP B 1 66 ? -4.098 19.047 11.008 1 98.19 66 ASP B N 1
ATOM 1629 C CA . ASP B 1 66 ? -3.129 18.188 10.336 1 98.19 66 ASP B CA 1
ATOM 1630 C C . ASP B 1 66 ? -2.559 18.875 9.094 1 98.19 66 ASP B C 1
ATOM 1632 O O . ASP B 1 66 ? -3.197 19.75 8.516 1 98.19 66 ASP B O 1
ATOM 1636 N N . ASP B 1 67 ? -1.384 18.531 8.727 1 98.12 67 ASP B N 1
ATOM 1637 C CA . ASP B 1 67 ? -0.633 19.062 7.594 1 98.12 67 ASP B CA 1
ATOM 1638 C C . ASP B 1 67 ? -1.01 18.344 6.301 1 98.12 67 ASP B C 1
ATOM 1640 O O . ASP B 1 67 ? -0.785 17.141 6.168 1 98.12 67 ASP B O 1
ATOM 1644 N N . PRO B 1 68 ? -1.52 19.094 5.312 1 98.12 68 PRO B N 1
ATOM 1645 C CA . PRO B 1 68 ? -1.926 18.438 4.059 1 98.12 68 PRO B CA 1
ATOM 1646 C C . PRO B 1 68 ? -0.77 17.734 3.361 1 98.12 68 PRO B C 1
ATOM 1648 O O . PRO B 1 68 ? -0.972 16.688 2.729 1 98.12 68 PRO B O 1
ATOM 1651 N N . TYR B 1 69 ? 0.403 18.297 3.422 1 97.88 69 TYR B N 1
ATOM 1652 C CA . TYR B 1 69 ? 1.56 17.688 2.777 1 97.88 69 TYR B CA 1
ATOM 1653 C C . TYR B 1 69 ? 1.859 16.312 3.381 1 97.88 69 TYR B C 1
ATOM 1655 O O . TYR B 1 69 ? 2.016 15.336 2.656 1 97.88 69 TYR B O 1
ATOM 1663 N N . ALA B 1 70 ? 1.868 16.203 4.688 1 97.56 70 ALA B N 1
ATOM 1664 C CA . ALA B 1 70 ? 2.18 14.969 5.398 1 97.56 70 ALA B CA 1
ATOM 1665 C C . ALA B 1 70 ? 1.088 13.922 5.188 1 97.56 70 ALA B C 1
ATOM 1667 O O . ALA B 1 70 ? 1.381 12.75 4.926 1 97.56 70 ALA B O 1
ATOM 1668 N N . MET B 1 71 ? -0.14 14.414 5.27 1 98.56 71 MET B N 1
ATOM 1669 C CA . MET B 1 71 ? -1.254 13.484 5.113 1 98.56 71 MET B CA 1
ATOM 1670 C C . MET B 1 71 ? -1.329 12.961 3.686 1 98.56 71 MET B C 1
ATOM 1672 O O . MET B 1 71 ? -1.672 11.797 3.465 1 98.56 71 MET B O 1
ATOM 1676 N N . THR B 1 72 ? -0.992 13.82 2.732 1 98.31 72 THR B N 1
ATOM 1677 C CA . THR B 1 72 ? -0.914 13.375 1.345 1 98.31 72 THR B CA 1
ATOM 1678 C C . THR B 1 72 ? 0.139 12.281 1.184 1 98.31 72 THR B C 1
ATOM 1680 O O . THR B 1 72 ? -0.131 11.242 0.587 1 98.31 72 THR B O 1
ATOM 1683 N N . ALA B 1 73 ? 1.299 12.484 1.733 1 97.88 73 ALA B N 1
ATOM 1684 C CA . ALA B 1 73 ? 2.385 11.508 1.633 1 97.88 73 ALA B CA 1
ATOM 1685 C C . ALA B 1 73 ? 1.981 10.172 2.242 1 97.88 73 ALA B C 1
ATOM 1687 O O . ALA B 1 73 ? 2.186 9.117 1.633 1 97.88 73 ALA B O 1
ATOM 1688 N N . ILE B 1 74 ? 1.383 10.242 3.383 1 98.19 74 ILE B N 1
ATOM 1689 C CA . ILE B 1 74 ? 0.992 9.039 4.113 1 98.19 74 ILE B CA 1
ATOM 1690 C C . ILE B 1 74 ? -0.089 8.289 3.334 1 98.19 74 ILE B C 1
ATOM 1692 O O . ILE B 1 74 ? 0.043 7.094 3.072 1 98.19 74 ILE B O 1
ATOM 1696 N N . CYS B 1 75 ? -1.135 8.992 2.916 1 98.62 75 CYS B N 1
ATOM 1697 C CA . CYS B 1 75 ? -2.232 8.352 2.197 1 98.62 75 CYS B CA 1
ATOM 1698 C C . CYS B 1 75 ? -1.77 7.836 0.841 1 98.62 75 CYS B C 1
ATOM 1700 O O . CYS B 1 75 ? -2.164 6.746 0.419 1 98.62 75 CYS B O 1
ATOM 1702 N N . ALA B 1 76 ? -0.943 8.656 0.187 1 98.06 76 ALA B N 1
ATOM 1703 C CA . ALA B 1 76 ? -0.414 8.211 -1.1 1 98.06 76 ALA B CA 1
ATOM 1704 C C . ALA B 1 76 ? 0.38 6.914 -0.948 1 98.06 76 ALA B C 1
ATOM 1706 O O . ALA B 1 76 ? 0.294 6.023 -1.797 1 98.06 76 ALA B O 1
ATOM 1707 N N . THR B 1 77 ? 1.126 6.789 0.097 1 97.44 77 THR B N 1
ATOM 1708 C CA . THR B 1 77 ? 1.909 5.586 0.354 1 97.44 77 THR B CA 1
ATOM 1709 C C . THR B 1 77 ? 0.997 4.395 0.632 1 97.44 77 THR B C 1
ATOM 1711 O O . THR B 1 77 ? 1.213 3.303 0.101 1 97.44 77 THR B O 1
ATOM 1714 N N . ILE B 1 78 ? -0.018 4.605 1.422 1 98.06 78 ILE B N 1
ATOM 1715 C CA . ILE B 1 78 ? -0.981 3.553 1.726 1 98.06 78 ILE B CA 1
ATOM 1716 C C . ILE B 1 78 ? -1.559 2.992 0.428 1 98.06 78 ILE B C 1
ATOM 1718 O O . ILE B 1 78 ? -1.723 1.777 0.288 1 98.06 78 ILE B O 1
ATOM 1722 N N . TYR B 1 79 ? -1.769 3.801 -0.566 1 97.75 79 TYR B N 1
ATOM 1723 C CA . TYR B 1 79 ? -2.438 3.424 -1.806 1 97.75 79 TYR B CA 1
ATOM 1724 C C . TYR B 1 79 ? -1.425 3.072 -2.889 1 97.75 79 TYR B C 1
ATOM 1726 O O . TYR B 1 79 ? -1.799 2.781 -4.027 1 97.75 79 TYR B O 1
ATOM 1734 N N . HIS B 1 80 ? -0.136 3.135 -2.592 1 96.06 80 HIS B N 1
ATOM 1735 C CA . HIS B 1 80 ? 0.912 2.941 -3.588 1 96.06 80 HIS B CA 1
ATOM 1736 C C . HIS B 1 80 ? 0.757 3.918 -4.746 1 96.06 80 HIS B C 1
ATOM 1738 O O . HIS B 1 80 ? 0.943 3.547 -5.906 1 96.06 80 HIS B O 1
ATOM 1744 N N . ASN B 1 81 ? 0.313 5.129 -4.43 1 95.5 81 ASN B N 1
ATOM 1745 C CA . ASN B 1 81 ? 0.228 6.188 -5.43 1 95.5 81 ASN B CA 1
ATOM 1746 C C . ASN B 1 81 ? 1.554 6.926 -5.578 1 95.5 81 ASN B C 1
ATOM 1748 O O . ASN B 1 81 ? 1.763 7.965 -4.953 1 95.5 81 ASN B O 1
ATOM 1752 N N . PHE B 1 82 ? 2.377 6.508 -6.41 1 90.62 82 PHE B N 1
ATOM 1753 C CA . PHE B 1 82 ? 3.775 6.914 -6.473 1 90.62 82 PHE B CA 1
ATOM 1754 C C . PHE B 1 82 ? 3.9 8.352 -6.957 1 90.62 82 PHE B C 1
ATOM 1756 O O . PHE B 1 82 ? 4.871 9.039 -6.633 1 90.62 82 PHE B O 1
ATOM 1763 N N . SER B 1 83 ? 2.912 8.797 -7.664 1 92.75 83 SER B N 1
ATOM 1764 C CA . SER B 1 83 ? 2.965 10.156 -8.188 1 92.75 83 SER B CA 1
ATOM 1765 C C . SER B 1 83 ? 2.869 11.188 -7.07 1 92.75 83 SER B C 1
ATOM 1767 O O . SER B 1 83 ? 3.314 12.328 -7.227 1 92.75 83 SER B O 1
ATOM 1769 N N . HIS B 1 84 ? 2.389 10.727 -5.871 1 95.88 84 HIS B N 1
ATOM 1770 C CA . HIS B 1 84 ? 2.168 11.695 -4.805 1 95.88 84 HIS B CA 1
ATOM 1771 C C . HIS B 1 84 ? 3.025 11.375 -3.584 1 95.88 84 HIS B C 1
ATOM 1773 O O . HIS B 1 84 ? 2.887 12.016 -2.539 1 95.88 84 HIS B O 1
ATOM 1779 N N . ILE B 1 85 ? 3.887 10.391 -3.719 1 96.25 85 ILE B N 1
ATOM 1780 C CA . ILE B 1 85 ? 4.883 10.148 -2.684 1 96.25 85 ILE B CA 1
ATOM 1781 C C . ILE B 1 85 ? 6.086 11.062 -2.898 1 96.25 85 ILE B C 1
ATOM 1783 O O . ILE B 1 85 ? 6.695 11.062 -3.971 1 96.25 85 ILE B O 1
ATOM 1787 N N . PRO B 1 86 ? 6.402 11.836 -1.927 1 95.75 86 PRO B N 1
ATOM 1788 C CA . PRO B 1 86 ? 7.492 12.789 -2.125 1 95.75 86 PRO B CA 1
ATOM 1789 C C . PRO B 1 86 ? 8.836 12.109 -2.391 1 95.75 86 PRO B C 1
ATOM 1791 O O . PRO B 1 86 ? 9.219 11.195 -1.662 1 95.75 86 PRO B O 1
ATOM 1794 N N . ARG B 1 87 ? 9.562 12.609 -3.32 1 93.69 87 ARG B N 1
ATOM 1795 C CA . ARG B 1 87 ? 10.852 12.023 -3.689 1 93.69 87 ARG B CA 1
ATOM 1796 C C . ARG B 1 87 ? 11.992 12.703 -2.943 1 93.69 87 ARG B C 1
ATOM 1798 O O . ARG B 1 87 ? 12.961 12.047 -2.553 1 93.69 87 ARG B O 1
ATOM 1805 N N . ASN B 1 88 ? 11.812 14.016 -2.809 1 92.38 88 ASN B N 1
ATOM 1806 C CA . ASN B 1 88 ? 12.859 14.805 -2.18 1 92.38 88 ASN B CA 1
ATOM 1807 C C . ASN B 1 88 ? 12.281 15.805 -1.177 1 92.38 88 ASN B C 1
ATOM 1809 O O . ASN B 1 88 ? 12.469 17.016 -1.324 1 92.38 88 ASN B O 1
ATOM 1813 N N . PRO B 1 89 ? 11.68 15.219 -0.159 1 92.75 89 PRO B N 1
ATOM 1814 C CA . PRO B 1 89 ? 11.156 16.141 0.854 1 92.75 89 PRO B CA 1
ATOM 1815 C C . PRO B 1 89 ? 12.258 16.828 1.655 1 92.75 89 PRO B C 1
ATOM 1817 O O . PRO B 1 89 ? 13.336 16.25 1.851 1 92.75 89 PRO B O 1
ATOM 1820 N N . THR B 1 90 ? 11.984 18.031 2.074 1 90.62 90 THR B N 1
ATOM 1821 C CA . THR B 1 90 ? 12.891 18.719 2.99 1 90.62 90 THR B CA 1
ATOM 1822 C C . THR B 1 90 ? 12.883 18.047 4.359 1 90.62 90 THR B C 1
ATOM 1824 O O . THR B 1 90 ? 12.016 17.219 4.648 1 90.62 90 THR B O 1
ATOM 1827 N N . THR B 1 91 ? 13.805 18.453 5.168 1 85.88 91 THR B N 1
ATOM 1828 C CA . THR B 1 91 ? 13.875 17.922 6.523 1 85.88 91 THR B CA 1
ATOM 1829 C C . THR B 1 91 ? 12.594 18.219 7.293 1 85.88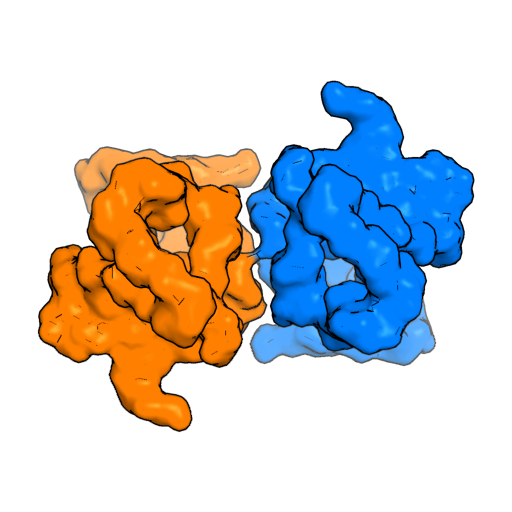 91 THR B C 1
ATOM 1831 O O . THR B 1 91 ? 12.055 17.359 7.98 1 85.88 91 THR B O 1
ATOM 1834 N N . ASP B 1 92 ? 12.07 19.438 7.109 1 88.44 92 ASP B N 1
ATOM 1835 C CA . ASP B 1 92 ? 10.844 19.828 7.797 1 88.44 92 ASP B CA 1
ATOM 1836 C C . ASP B 1 92 ? 9.656 19 7.328 1 88.44 92 ASP B C 1
ATOM 1838 O O . ASP B 1 92 ? 8.789 18.641 8.125 1 88.44 92 ASP B O 1
ATOM 1842 N N . GLN B 1 93 ? 9.648 18.719 6.09 1 93 93 GLN B N 1
ATOM 1843 C CA . GLN B 1 93 ? 8.578 17.906 5.508 1 93 93 GLN B CA 1
ATOM 1844 C C . GLN B 1 93 ? 8.641 16.469 6.023 1 93 93 GLN B C 1
ATOM 1846 O O . GLN B 1 93 ? 7.613 15.883 6.371 1 93 93 GLN B O 1
ATOM 1851 N N . VAL B 1 94 ? 9.828 15.938 6.109 1 92 94 VAL B N 1
ATOM 1852 C CA . VAL B 1 94 ? 10.016 14.578 6.625 1 92 94 VAL B CA 1
ATOM 1853 C C . VAL B 1 94 ? 9.57 14.516 8.086 1 92 94 VAL B C 1
ATOM 1855 O O . VAL B 1 94 ? 8.867 13.586 8.484 1 92 94 VAL B O 1
ATOM 1858 N N . LEU B 1 95 ? 9.914 15.523 8.82 1 88.81 95 LEU B N 1
ATOM 1859 C CA . LEU B 1 95 ? 9.531 15.562 10.227 1 88.81 95 LEU B CA 1
ATOM 1860 C C . LEU B 1 95 ? 8.016 15.633 10.375 1 88.81 95 LEU B C 1
ATOM 1862 O O . LEU B 1 95 ? 7.445 14.969 11.242 1 88.81 95 LEU B O 1
ATOM 1866 N N . SER B 1 96 ? 7.414 16.391 9.531 1 92.94 96 SER B N 1
ATOM 1867 C CA . SER B 1 96 ? 5.957 16.469 9.555 1 92.94 96 SER B CA 1
ATOM 1868 C C . SER B 1 96 ? 5.324 15.117 9.227 1 92.94 96 SER B C 1
ATOM 1870 O O . SER B 1 96 ? 4.367 14.703 9.883 1 92.94 96 SER B O 1
ATOM 1872 N N . ILE B 1 97 ? 5.875 14.438 8.273 1 95.44 97 ILE B N 1
ATOM 1873 C CA . ILE B 1 97 ? 5.371 13.125 7.879 1 95.44 97 ILE B CA 1
ATOM 1874 C C . ILE B 1 97 ? 5.516 12.141 9.039 1 95.44 97 ILE B C 1
ATOM 1876 O O . ILE B 1 97 ? 4.57 11.43 9.383 1 95.44 97 ILE B O 1
ATOM 1880 N N . ILE B 1 98 ? 6.613 12.203 9.695 1 91.06 98 ILE B N 1
ATOM 1881 C CA . ILE B 1 98 ? 6.898 11.281 10.789 1 91.06 98 ILE B CA 1
ATOM 1882 C C . ILE B 1 98 ? 5.957 11.562 11.961 1 91.06 98 ILE B C 1
ATOM 1884 O O . ILE B 1 98 ? 5.414 10.641 12.562 1 91.06 98 ILE B O 1
ATOM 1888 N N . ARG B 1 99 ? 5.766 12.773 12.258 1 92.06 99 ARG B N 1
ATOM 1889 C CA . ARG B 1 99 ? 4.867 13.164 13.336 1 92.06 99 ARG B CA 1
ATOM 1890 C C . ARG B 1 99 ? 3.447 12.68 13.07 1 92.06 99 ARG B C 1
ATOM 1892 O O . ARG B 1 99 ? 2.771 12.195 13.984 1 92.06 99 ARG B O 1
ATOM 1899 N N . HIS B 1 100 ? 3.029 12.805 11.883 1 96.19 100 HIS B N 1
ATOM 1900 C CA . HIS B 1 100 ? 1.685 12.359 11.539 1 96.19 100 HIS B CA 1
ATOM 1901 C C . HIS B 1 100 ? 1.594 10.836 11.523 1 96.19 100 HIS B C 1
ATOM 1903 O O . HIS B 1 100 ? 0.561 10.273 11.891 1 96.19 100 HIS B O 1
ATOM 1909 N N . ALA B 1 101 ? 2.635 10.195 11.078 1 95.19 101 ALA B N 1
ATOM 1910 C CA . ALA B 1 101 ? 2.658 8.734 11.148 1 95.19 101 ALA B CA 1
ATOM 1911 C C . ALA B 1 101 ? 2.568 8.258 12.602 1 95.19 101 ALA B C 1
ATOM 1913 O O . ALA B 1 101 ? 1.929 7.242 12.883 1 95.19 101 ALA B O 1
ATOM 1914 N N . ASP B 1 102 ? 3.238 8.977 13.461 1 91.69 102 ASP B N 1
ATOM 1915 C CA . ASP B 1 102 ? 3.143 8.68 14.891 1 91.69 102 ASP B CA 1
ATOM 1916 C C . ASP B 1 102 ? 1.721 8.898 15.398 1 91.69 102 ASP B C 1
ATOM 1918 O O . ASP B 1 102 ? 1.16 8.031 16.078 1 91.69 102 ASP B O 1
ATOM 1922 N N . LYS B 1 103 ? 1.188 10 15.078 1 95.38 103 LYS B N 1
ATOM 1923 C CA . LYS B 1 103 ? -0.155 10.375 15.508 1 95.38 103 LYS B CA 1
ATOM 1924 C C . LYS B 1 103 ? -1.188 9.344 15.055 1 95.38 103 LYS B C 1
ATOM 1926 O O . LYS B 1 103 ? -2.092 8.992 15.812 1 95.38 103 LYS B O 1
ATOM 1931 N N . TYR B 1 104 ? -1.029 8.891 13.859 1 96.94 104 TYR B N 1
ATOM 1932 C CA . TYR B 1 104 ? -2.041 8.016 13.281 1 96.94 104 TYR B CA 1
ATOM 1933 C C . TYR B 1 104 ? -1.601 6.555 13.336 1 96.94 104 TYR B C 1
ATOM 1935 O O . TYR B 1 104 ? -2.254 5.676 12.766 1 96.94 104 TYR B O 1
ATOM 1943 N N . ASP B 1 105 ? -0.478 6.289 13.961 1 94.81 105 ASP B N 1
ATOM 1944 C CA . ASP B 1 105 ? 0.005 4.934 14.203 1 94.81 105 ASP B CA 1
ATOM 1945 C C . ASP B 1 105 ? 0.167 4.172 12.891 1 94.81 105 ASP B C 1
ATOM 1947 O O . ASP B 1 105 ? -0.397 3.088 12.719 1 94.81 105 ASP B O 1
ATOM 1951 N N . CYS B 1 106 ? 0.939 4.742 11.969 1 94.88 106 CYS B N 1
ATOM 1952 C CA . CYS B 1 106 ? 1.079 4.094 10.672 1 94.88 106 CYS B CA 1
ATOM 1953 C C . CYS B 1 106 ? 2.502 4.23 10.141 1 94.88 106 CYS B C 1
ATOM 1955 O O . CYS B 1 106 ? 2.709 4.434 8.945 1 94.88 106 CYS B O 1
ATOM 1957 N N . TYR B 1 107 ? 3.486 4.02 10.969 1 90.75 107 TYR B N 1
ATOM 1958 C CA . TYR B 1 107 ? 4.891 4.113 10.586 1 90.75 107 TYR B CA 1
ATOM 1959 C C . TYR B 1 107 ? 5.23 3.094 9.508 1 90.75 107 TYR B C 1
ATOM 1961 O O . TYR B 1 107 ? 6.039 3.369 8.617 1 90.75 107 TYR B O 1
ATOM 1969 N N . ASP B 1 108 ? 4.586 2.062 9.594 1 90.81 108 ASP B N 1
ATOM 1970 C CA . ASP B 1 108 ? 4.988 0.916 8.789 1 90.81 108 ASP B CA 1
ATOM 1971 C C . ASP B 1 108 ? 4.883 1.228 7.297 1 90.81 108 ASP B C 1
ATOM 1973 O O . ASP B 1 108 ? 5.723 0.796 6.508 1 90.81 108 ASP B O 1
ATOM 1977 N N . VAL B 1 109 ? 3.879 2.008 6.957 1 94.44 109 VAL B N 1
ATOM 1978 C CA . VAL B 1 109 ? 3.656 2.232 5.535 1 94.44 109 VAL B CA 1
ATOM 1979 C C . VAL B 1 109 ? 4.781 3.092 4.965 1 94.44 109 VAL B C 1
ATOM 1981 O O . VAL B 1 109 ? 4.996 3.117 3.748 1 94.44 109 VAL B O 1
ATOM 1984 N N . LEU B 1 110 ? 5.566 3.752 5.812 1 93.25 110 LEU B N 1
ATOM 1985 C CA . LEU B 1 110 ? 6.598 4.68 5.352 1 93.25 110 LEU B CA 1
ATOM 1986 C C . LEU B 1 110 ? 7.926 3.959 5.156 1 93.25 110 LEU B C 1
ATOM 1988 O O . LEU B 1 110 ? 8.859 4.52 4.582 1 93.25 110 LEU B O 1
ATOM 1992 N N . THR B 1 111 ? 8 2.744 5.516 1 90.88 111 THR B N 1
ATOM 1993 C CA . THR B 1 111 ? 9.258 2.004 5.535 1 90.88 111 THR B CA 1
ATOM 1994 C C . THR B 1 111 ? 9.898 1.981 4.148 1 90.88 111 THR B C 1
ATOM 1996 O O . THR B 1 111 ? 11.039 2.406 3.979 1 90.88 111 THR B O 1
ATOM 1999 N N . LEU B 1 112 ? 9.203 1.651 3.158 1 91.56 112 LEU B N 1
ATOM 2000 C CA . LEU B 1 112 ? 9.789 1.448 1.84 1 91.56 112 LEU B CA 1
ATOM 2001 C C . LEU B 1 112 ? 10.07 2.785 1.161 1 91.56 112 LEU B C 1
ATOM 2003 O O . LEU B 1 112 ? 11.18 3.008 0.663 1 91.56 112 LEU B O 1
ATOM 2007 N N . PRO B 1 113 ? 9.148 3.711 1.193 1 92.88 113 PRO B N 1
ATOM 2008 C CA . PRO B 1 113 ? 9.469 4.969 0.516 1 92.88 113 PRO B CA 1
ATOM 2009 C C . PRO B 1 113 ? 10.594 5.742 1.203 1 92.88 113 PRO B C 1
ATOM 2011 O O . PRO B 1 113 ? 11.391 6.398 0.535 1 92.88 113 PRO B O 1
ATOM 2014 N N . SER B 1 114 ? 10.617 5.672 2.523 1 90.94 114 SER B N 1
ATOM 2015 C CA . SER B 1 114 ? 11.688 6.371 3.223 1 90.94 114 SER B CA 1
ATOM 2016 C C . SER B 1 114 ? 13.055 5.82 2.838 1 90.94 114 SER B C 1
ATOM 2018 O O . SER B 1 114 ? 14.039 6.562 2.762 1 90.94 114 SER B O 1
ATOM 2020 N N . GLN B 1 115 ? 13.141 4.566 2.547 1 88.81 115 GLN B N 1
ATOM 2021 C CA . GLN B 1 115 ? 14.398 3.932 2.148 1 88.81 115 GLN B CA 1
ATOM 2022 C C . GLN B 1 115 ? 14.742 4.254 0.696 1 88.81 115 GLN B C 1
ATOM 2024 O O . GLN B 1 115 ? 15.867 4.637 0.389 1 88.81 115 GLN B O 1
ATOM 2029 N N . VAL B 1 116 ? 13.805 4.164 -0.106 1 90.31 116 VAL B N 1
ATOM 2030 C CA . VAL B 1 116 ? 14.039 4.359 -1.533 1 90.31 116 VAL B CA 1
ATOM 2031 C C . VAL B 1 116 ? 14.398 5.816 -1.804 1 90.31 116 VAL B C 1
ATOM 2033 O O . VAL B 1 116 ? 15.312 6.105 -2.572 1 90.31 116 VAL B O 1
ATOM 2036 N N . TYR B 1 117 ? 13.734 6.711 -1.103 1 90.56 117 TYR B N 1
ATOM 2037 C CA . TYR B 1 117 ? 13.898 8.125 -1.431 1 90.56 117 TYR B CA 1
ATOM 2038 C C . TYR B 1 117 ? 14.828 8.812 -0.435 1 90.56 117 TYR B C 1
ATOM 2040 O O . TYR B 1 117 ? 15.039 10.023 -0.51 1 90.56 117 TYR B O 1
ATOM 2048 N N . GLY B 1 118 ? 15.312 8.086 0.526 1 88.25 118 GLY B N 1
ATOM 2049 C CA . GLY B 1 118 ? 16.328 8.594 1.425 1 88.25 118 GLY B CA 1
ATOM 2050 C C . GLY B 1 118 ? 15.828 9.68 2.354 1 88.25 118 GLY B C 1
ATOM 2051 O O . GLY B 1 118 ? 16.516 10.688 2.564 1 88.25 118 GLY B O 1
ATOM 2052 N N . TRP B 1 119 ? 14.633 9.523 2.812 1 87.25 119 TRP B N 1
ATOM 2053 C CA . TRP B 1 119 ? 14.031 10.531 3.678 1 87.25 119 TRP B CA 1
ATOM 2054 C C . TRP B 1 119 ? 14.852 10.727 4.949 1 87.25 119 TRP B C 1
ATOM 2056 O O . TRP B 1 119 ? 14.898 11.82 5.504 1 87.25 119 TRP B O 1
ATOM 2066 N N . LEU B 1 120 ? 15.57 9.68 5.344 1 79.19 120 LEU B N 1
ATOM 2067 C CA . LEU B 1 120 ? 16.203 9.703 6.66 1 79.19 120 LEU B CA 1
ATOM 2068 C C . LEU B 1 120 ? 17.703 9.961 6.543 1 79.19 120 LEU B C 1
ATOM 2070 O O . LEU B 1 120 ? 18.406 9.969 7.547 1 79.19 120 LEU B O 1
ATOM 2074 N N . LYS B 1 121 ? 18.219 10.078 5.375 1 74.38 121 LYS B N 1
AT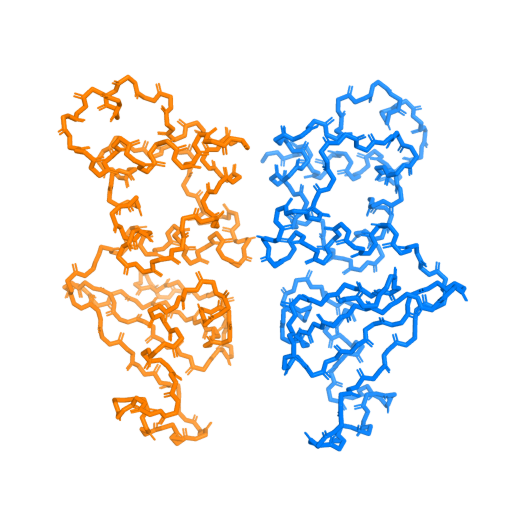OM 2075 C CA . LYS B 1 121 ? 19.656 10.297 5.184 1 74.38 121 LYS B CA 1
ATOM 2076 C C . LYS B 1 121 ? 20.031 11.742 5.52 1 74.38 121 LYS B C 1
ATOM 2078 O O . LYS B 1 121 ? 21.219 12.062 5.637 1 74.38 121 LYS B O 1
ATOM 2083 N N . SER B 1 122 ? 19.047 12.5 5.711 1 59.81 122 SER B N 1
ATOM 2084 C CA . SER B 1 122 ? 19.406 13.875 6.016 1 59.81 122 SER B CA 1
ATOM 2085 C C . SER B 1 122 ? 20.016 13.992 7.41 1 59.81 122 SER B C 1
ATOM 2087 O O . SER B 1 122 ? 19.5 13.422 8.367 1 59.81 122 SER B O 1
ATOM 2089 N N . ASP B 1 123 ? 21.266 14.312 7.527 1 58.09 123 ASP B N 1
ATOM 2090 C CA . ASP B 1 123 ? 22 14.547 8.758 1 58.09 123 ASP B CA 1
ATOM 2091 C C . ASP B 1 123 ? 21.156 15.297 9.781 1 58.09 123 ASP B C 1
ATOM 2093 O O . ASP B 1 123 ? 21.344 15.133 10.992 1 58.09 123 ASP B O 1
ATOM 2097 N N . HIS B 1 124 ? 20.219 16.016 9.336 1 58.38 124 HIS B N 1
ATOM 2098 C CA . HIS B 1 124 ? 19.469 16.922 10.219 1 58.38 124 HIS B CA 1
ATOM 2099 C C . HIS B 1 124 ? 18.375 16.172 10.977 1 58.38 124 HIS B C 1
ATOM 2101 O O . HIS B 1 124 ? 17.891 16.641 12.008 1 58.38 124 HIS B O 1
ATOM 2107 N N . LEU B 1 125 ? 17.969 15.031 10.508 1 61.06 125 LEU B N 1
ATOM 2108 C CA . LEU B 1 125 ? 16.906 14.289 11.18 1 61.06 125 LEU B CA 1
ATOM 2109 C C . LEU B 1 125 ? 17.422 13.672 12.477 1 61.06 125 LEU B C 1
ATOM 2111 O O . LEU B 1 125 ? 16.688 13.586 13.461 1 61.06 125 LEU B O 1
ATOM 2115 N N . THR B 1 126 ? 18.609 13.078 12.398 1 57.12 126 THR B N 1
ATOM 2116 C CA . THR B 1 126 ? 19.188 12.445 13.578 1 57.12 126 THR B CA 1
ATOM 2117 C C . THR B 1 126 ? 19.656 13.492 14.586 1 57.12 126 THR B C 1
ATOM 2119 O O . THR B 1 126 ? 19.734 13.211 15.781 1 57.12 126 THR B O 1
ATOM 2122 N N . LEU B 1 127 ? 19.875 14.531 13.992 1 51.19 127 LEU B N 1
ATOM 2123 C CA . LEU B 1 127 ? 20.484 15.508 14.883 1 51.19 127 LEU B CA 1
ATOM 2124 C C . LEU B 1 127 ? 19.422 16.25 15.695 1 51.19 127 LEU B C 1
ATOM 2126 O O . LEU B 1 127 ? 19.734 16.844 16.734 1 51.19 127 LEU B O 1
ATOM 2130 N N . GLY B 1 128 ? 18.297 16.375 15.047 1 53.75 128 GLY B N 1
ATOM 2131 C CA . GLY B 1 128 ? 17.344 17.188 15.789 1 53.75 128 GLY B CA 1
ATOM 2132 C C . GLY B 1 128 ? 16.719 16.438 16.969 1 53.75 128 GLY B C 1
ATOM 2133 O O . GLY B 1 128 ? 16.625 15.211 16.938 1 53.75 128 GLY B O 1
ATOM 2134 N N . LYS B 1 129 ? 17.172 16.594 18.281 1 57.09 129 LYS B N 1
ATOM 2135 C CA . LYS B 1 129 ? 17.031 16.219 19.688 1 57.09 129 LYS B CA 1
ATOM 2136 C C . LYS B 1 129 ? 15.609 15.75 19.984 1 57.09 129 LYS B C 1
ATOM 2138 O O . LYS B 1 129 ? 15.227 15.602 21.156 1 57.09 129 LYS B O 1
ATOM 2143 N N . ASP B 1 130 ? 14.719 15.727 18.969 1 61.03 130 ASP B N 1
ATOM 2144 C CA . ASP B 1 130 ? 13.398 15.297 19.422 1 61.03 130 ASP B CA 1
ATOM 2145 C C . ASP B 1 130 ? 13.305 13.773 19.484 1 61.03 130 ASP B C 1
ATOM 2147 O O . ASP B 1 130 ? 13.516 13.094 18.484 1 61.03 130 ASP B O 1
ATOM 2151 N N . PRO B 1 131 ? 13.18 13.305 20.656 1 63.88 131 PRO B N 1
ATOM 2152 C CA . PRO B 1 131 ? 13.125 11.859 20.891 1 63.88 131 PRO B CA 1
ATOM 2153 C C . PRO B 1 131 ? 12.164 11.148 19.938 1 63.88 131 PRO B C 1
ATOM 2155 O O . PRO B 1 131 ? 12.445 10.031 19.484 1 63.88 131 PRO B O 1
ATOM 2158 N N . ALA B 1 132 ? 11.18 11.859 19.562 1 62.44 132 ALA B N 1
ATOM 2159 C CA . ALA B 1 132 ? 10.219 11.25 18.641 1 62.44 132 ALA B CA 1
ATOM 2160 C C . ALA B 1 132 ? 10.844 11.023 17.266 1 62.44 132 ALA B C 1
ATOM 2162 O O . ALA B 1 132 ? 10.586 10.008 16.625 1 62.44 132 ALA B O 1
ATOM 2163 N N . ASN B 1 133 ? 11.617 11.922 16.875 1 68.38 133 ASN B N 1
ATOM 2164 C CA . ASN B 1 133 ? 12.32 11.789 15.609 1 68.38 133 ASN B CA 1
ATOM 2165 C C . ASN B 1 133 ? 13.289 10.617 15.617 1 68.38 133 ASN B C 1
ATOM 2167 O O . ASN B 1 133 ? 13.367 9.859 14.648 1 68.38 133 ASN B O 1
ATOM 2171 N N . ILE B 1 134 ? 13.836 10.562 16.812 1 67.81 134 ILE B N 1
ATOM 2172 C CA . ILE B 1 134 ? 14.82 9.492 16.938 1 67.81 134 ILE B CA 1
ATOM 2173 C C . ILE B 1 134 ? 14.125 8.133 16.875 1 67.81 134 ILE B C 1
ATOM 2175 O O . ILE B 1 134 ? 14.57 7.223 16.188 1 67.81 134 ILE B O 1
ATOM 2179 N N . LEU B 1 135 ? 13.062 8.078 17.531 1 69.56 135 LEU B N 1
ATOM 2180 C CA . LEU B 1 135 ? 12.328 6.816 17.562 1 69.56 135 LEU B CA 1
ATOM 2181 C C . LEU B 1 135 ? 11.789 6.469 16.172 1 69.56 135 LEU B C 1
ATOM 2183 O O . LEU B 1 135 ? 11.867 5.312 15.75 1 69.56 135 LEU B O 1
ATOM 2187 N N . ALA B 1 136 ? 11.297 7.484 15.586 1 69.69 136 ALA B N 1
ATOM 2188 C CA . ALA B 1 136 ? 10.75 7.27 14.25 1 69.69 136 ALA B CA 1
ATOM 2189 C C . ALA B 1 136 ? 11.836 6.812 13.281 1 69.69 136 ALA B C 1
ATOM 2191 O O . ALA B 1 136 ? 11.641 5.867 12.516 1 69.69 136 ALA B O 1
ATOM 2192 N N . VAL B 1 137 ? 12.922 7.516 13.43 1 70 137 VAL B N 1
ATOM 2193 C CA . VAL B 1 137 ? 14.055 7.141 12.586 1 70 137 VAL B CA 1
ATOM 2194 C C . VAL B 1 137 ? 14.484 5.711 12.906 1 70 137 VAL B C 1
ATOM 2196 O O . VAL B 1 137 ? 14.734 4.914 12 1 70 137 VAL B O 1
ATOM 2199 N N . SER B 1 138 ? 14.359 5.441 14.195 1 70.69 138 SER B N 1
ATOM 2200 C CA . SER B 1 138 ? 14.75 4.098 14.602 1 70.69 138 SER B CA 1
ATOM 2201 C C . SER B 1 138 ? 13.781 3.053 14.062 1 70.69 138 SER B C 1
ATOM 2203 O O . SER B 1 138 ? 14.188 1.961 13.664 1 70.69 138 SER B O 1
ATOM 2205 N N . TYR B 1 139 ? 12.625 3.428 14.078 1 70.19 139 TYR B N 1
ATOM 2206 C CA . TYR B 1 139 ? 11.602 2.506 13.594 1 70.19 139 TYR B CA 1
ATOM 2207 C C . TYR B 1 139 ? 11.727 2.299 12.086 1 70.19 139 TYR B C 1
ATOM 2209 O O . TYR B 1 139 ? 11.602 1.175 11.594 1 70.19 139 TYR B O 1
ATOM 2217 N N . LEU B 1 140 ? 11.805 3.391 11.477 1 69.94 140 LEU B N 1
ATOM 2218 C CA . LEU B 1 140 ? 11.836 3.346 10.023 1 69.94 140 LEU B CA 1
ATOM 2219 C C . LEU B 1 140 ? 13.141 2.742 9.523 1 69.94 140 LEU B C 1
ATOM 2221 O O . LEU B 1 140 ? 13.172 2.082 8.477 1 69.94 140 LEU B O 1
ATOM 2225 N N . VAL B 1 141 ? 14.18 2.99 10.344 1 59.78 141 VAL B N 1
ATOM 2226 C CA . VAL B 1 141 ? 15.484 2.461 9.953 1 59.78 141 VAL B CA 1
ATOM 2227 C C . VAL B 1 141 ? 15.594 0.996 10.367 1 59.78 141 VAL B C 1
ATOM 2229 O O . VAL B 1 141 ? 16.375 0.234 9.789 1 59.78 141 VAL B O 1
ATOM 2232 N N . ARG B 1 142 ? 14.828 0.681 11.414 1 54.41 142 ARG B N 1
ATOM 2233 C CA . ARG B 1 142 ? 14.953 -0.697 11.875 1 54.41 142 ARG B CA 1
ATOM 2234 C C . ARG B 1 142 ? 14.492 -1.68 10.805 1 54.41 142 ARG B C 1
ATOM 2236 O O . ARG B 1 142 ? 13.406 -1.52 10.234 1 54.41 142 ARG B O 1
ATOM 2243 N N . ASP B 1 143 ? 15.328 -2.031 9.883 1 48.56 143 ASP B N 1
ATOM 2244 C CA . ASP B 1 143 ? 15.117 -3.119 8.93 1 48.56 143 ASP B CA 1
ATOM 2245 C C . ASP B 1 143 ? 14.359 -4.273 9.57 1 48.56 143 ASP B C 1
ATOM 2247 O O . ASP B 1 143 ? 14.594 -4.613 10.734 1 48.56 143 ASP B O 1
#

pLDDT: mean 84.88, std 16.83, range [39.88, 98.62]